Protein AF-A0A9P4IG29-F1 (afdb_monomer_lite)

Sequence (319 aa):
MAGLEESIFYTFEKAVATTYDEVQRYMEHGMDVIQIEEEERFIHYISDIRDELAMIKNVLIQQEEVWNAFWKDRSKEIWKDTKPDVKSTLQRIIERPMEQLPKFKRRIEKIDGDAERVEKWILTQLDLKSKHAGLKESHNSTTLSTAVIGFTIITVVFTPLSFISSLFALPIDKFHRQQINVDNSYLYTTGYIGRWMTVGEIVSLVVTAIAVWLAFYWLKTQGLPKSKCLQSVKENLFHRAAQRTRNEDARNSEGGIPIPEKSAFRDTHIGVTDSKEPENLDQEGLHSWTNRVSHIFTKCFRPRNKEDPGLERGELRKR

Organism: NCBI:txid1504668

Radius of gyration: 41.72 Å; chains: 1; bounding box: 77×84×126 Å

Secondary structure (DSSP, 8-state):
--HHHHHHHHHHHHHHHHHHHHHHHHHHT-TT---HHHHHHHHHHHHHHHHHHHHHHHHHHHHHHHHHHHHHHHHHHHHHH--HHHHHHHHHHHHHHHHHHHHHHHHHHHHHHHHHHHHHHHHHHHHHHHHHHHHHHHHHHHHHHHHHHHHHHHHHHHHHHHHHHHHHTS-GGGTGGG----SS-----HHHHHHHHHHHHHHHHHHHHHHHHHHHHHHHHT-----HHHHHHHHHHHHHHHHHHHHHHHHHHH---PPPPTTSS-----------------S-SSHHHHHHHHHHHHHH-------------------

Foldseek 3Di:
DPPPVCVPLVVLLVQLVVLLVVLVVVLVVDLADDDPVVLVVSLVSLVVSLVVLVVVLVVLVVVVVVLVVCCVPCVVVCVPPDDPVVVVVVVVVSVVSVVVSVVSNVSSVVSSVSSVVSSVVSVVSSVVSVVVNVVVVVVVVVVVVVVVLVVVVCCLVVVLVVVVVVVVVDPCVVVVVPDDDDPDDDPPDPVNVVVVVVVVVVVVSVVVVVVVVVVVVVVVVPVDPPPPPVVVVVVVVVVVVVVVVVVVVVVVVPDDDDDPDPPPPDDDDDDDDDDDDDDDDDDPPPVVVVVVVVVVVVVVDDDDDDDDDDDDDDDDDDD

pLDDT: mean 70.98, std 20.12, range [26.67, 96.94]

Structure (mmCIF, N/CA/C/O backbone):
data_AF-A0A9P4IG29-F1
#
_entry.id   AF-A0A9P4IG29-F1
#
loop_
_atom_site.group_PDB
_atom_site.id
_atom_site.type_symbol
_atom_site.label_atom_id
_atom_site.label_alt_id
_atom_site.label_comp_id
_atom_site.label_asym_id
_atom_site.label_entity_id
_atom_site.label_seq_id
_atom_site.pdbx_PDB_ins_code
_atom_site.Cartn_x
_atom_site.Cartn_y
_atom_site.Cartn_z
_atom_site.occupancy
_atom_site.B_iso_or_equiv
_atom_site.auth_seq_id
_atom_site.auth_comp_id
_atom_site.auth_asym_id
_atom_site.auth_atom_id
_atom_site.pdbx_PDB_model_num
ATOM 1 N N . MET A 1 1 ? -29.223 -15.708 24.185 1.00 42.84 1 MET A N 1
ATOM 2 C CA . MET A 1 1 ? -29.224 -14.893 22.953 1.00 42.84 1 MET A CA 1
ATOM 3 C C . MET A 1 1 ? -27.791 -14.691 22.443 1.00 42.84 1 MET A C 1
ATO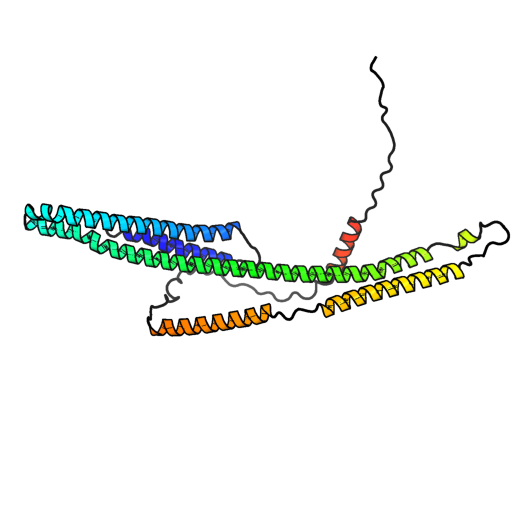M 5 O O . MET A 1 1 ? -27.397 -13.572 22.179 1.00 42.84 1 MET A O 1
ATOM 9 N N . ALA A 1 2 ? -27.001 -15.764 22.305 1.00 49.75 2 ALA A N 1
ATOM 10 C CA . ALA A 1 2 ? -25.570 -15.668 21.975 1.00 49.75 2 ALA A CA 1
ATOM 11 C C . ALA A 1 2 ? -25.264 -15.626 20.460 1.00 49.75 2 ALA A C 1
ATOM 13 O O . ALA A 1 2 ? -24.118 -15.446 20.077 1.00 49.75 2 ALA A O 1
ATOM 14 N N . GLY A 1 3 ? -26.271 -15.783 19.592 1.00 53.78 3 GLY A N 1
ATOM 15 C CA . GLY A 1 3 ? -26.051 -15.958 18.149 1.00 53.78 3 GLY A CA 1
ATOM 16 C C . GLY A 1 3 ? -25.875 -14.674 17.329 1.00 53.78 3 GLY A C 1
ATOM 17 O O . GLY A 1 3 ? -25.395 -14.750 16.206 1.00 53.78 3 GLY A O 1
ATOM 18 N N . LEU A 1 4 ? -26.252 -13.498 17.849 1.00 55.50 4 LEU A N 1
ATOM 19 C CA . LEU A 1 4 ? -26.182 -12.251 17.067 1.00 55.50 4 LEU A CA 1
ATOM 20 C C . LEU A 1 4 ? -24.782 -11.611 17.105 1.00 55.50 4 LEU A C 1
ATOM 22 O O . LEU A 1 4 ? -24.332 -11.032 16.122 1.00 55.50 4 LEU A O 1
ATOM 26 N N . GLU A 1 5 ? -24.079 -11.744 18.231 1.00 55.69 5 GLU A N 1
ATOM 27 C CA . GLU A 1 5 ? -22.758 -11.139 18.455 1.00 55.69 5 GLU A CA 1
ATOM 28 C C . GLU A 1 5 ? -21.644 -11.861 17.689 1.00 55.69 5 GLU A C 1
ATOM 30 O O . GLU A 1 5 ? -20.704 -11.222 17.220 1.00 55.69 5 GLU A O 1
ATOM 35 N N . GLU A 1 6 ? -21.753 -13.181 17.501 1.00 62.53 6 GLU A N 1
ATOM 36 C CA . GLU A 1 6 ? -20.826 -13.919 16.635 1.00 62.53 6 GLU A CA 1
ATOM 37 C C . GLU A 1 6 ? -20.973 -13.514 15.166 1.00 62.53 6 GLU A C 1
ATOM 39 O O . GLU A 1 6 ? -19.974 -13.471 14.454 1.00 62.53 6 GLU A O 1
ATOM 44 N N . SER A 1 7 ? -22.180 -13.138 14.732 1.00 72.88 7 SER A N 1
ATOM 45 C CA . SER A 1 7 ? -22.463 -12.811 13.332 1.00 72.88 7 SER A CA 1
ATOM 46 C C . SER A 1 7 ? -21.742 -11.551 12.849 1.00 72.88 7 SER A C 1
ATOM 48 O O . SER A 1 7 ? -21.249 -11.527 11.721 1.00 72.88 7 SER A O 1
ATOM 50 N N . ILE A 1 8 ? -21.693 -10.487 13.660 1.00 85.12 8 ILE A N 1
ATOM 51 C CA . ILE A 1 8 ? -21.191 -9.192 13.179 1.00 85.12 8 ILE A CA 1
ATOM 52 C C . ILE A 1 8 ? -19.665 -9.175 13.080 1.00 85.12 8 ILE A C 1
ATOM 54 O O . ILE A 1 8 ? -19.120 -8.839 12.034 1.00 85.12 8 ILE A O 1
ATOM 58 N N . PHE A 1 9 ? -18.962 -9.641 14.115 1.00 87.12 9 PHE A N 1
ATOM 59 C CA . PHE A 1 9 ? -17.498 -9.698 14.104 1.00 87.12 9 PHE A CA 1
ATOM 60 C C . PHE A 1 9 ? -16.968 -10.719 13.099 1.00 87.12 9 PHE A C 1
ATOM 62 O O . PHE A 1 9 ? -15.966 -10.455 12.443 1.00 87.12 9 PHE A O 1
ATOM 69 N N . TYR A 1 10 ? -17.678 -11.836 12.909 1.00 90.44 10 TYR A N 1
ATOM 70 C CA . TYR A 1 10 ? -17.352 -12.794 11.855 1.00 90.44 10 TYR A CA 1
ATOM 71 C C . TYR A 1 10 ? -17.444 -12.173 10.455 1.00 90.44 10 TYR A C 1
ATOM 73 O O . TYR A 1 10 ? -16.645 -12.503 9.584 1.00 90.44 10 TYR A O 1
ATOM 81 N N . THR A 1 11 ? -18.381 -11.245 10.236 1.00 91.81 11 THR A N 1
ATOM 82 C CA . THR A 1 11 ? -18.503 -10.538 8.953 1.00 91.81 11 THR A CA 1
ATOM 83 C C . THR A 1 11 ? -17.257 -9.699 8.672 1.00 91.81 11 THR A C 1
ATOM 85 O O . THR A 1 11 ? -16.717 -9.784 7.572 1.00 91.81 11 THR A O 1
ATOM 88 N N . PHE A 1 12 ? -16.746 -8.968 9.668 1.00 93.56 12 PHE A N 1
ATOM 89 C CA . PHE A 1 12 ? -15.502 -8.203 9.534 1.00 93.56 12 PHE A CA 1
ATOM 90 C C . PHE A 1 12 ? -14.274 -9.103 9.364 1.00 93.56 12 PHE A C 1
ATOM 92 O O . PHE A 1 12 ? -13.476 -8.877 8.461 1.00 93.56 12 PHE A O 1
ATOM 99 N N . GLU A 1 13 ? -14.145 -10.162 10.169 1.00 93.81 13 GLU A N 1
ATOM 100 C CA . GLU A 1 13 ? -13.065 -11.154 10.034 1.00 93.81 13 GLU A CA 1
ATOM 101 C C . GLU A 1 13 ? -13.039 -11.753 8.618 1.00 93.81 13 GLU A C 1
ATOM 103 O O . GLU A 1 13 ? -11.991 -11.821 7.973 1.00 93.81 13 GLU A O 1
ATOM 108 N N . LYS A 1 14 ? -14.213 -12.126 8.097 1.00 94.31 14 LYS A N 1
ATOM 109 C CA . LYS A 1 14 ? -14.365 -12.642 6.738 1.00 94.31 14 LYS A CA 1
ATOM 110 C C . LYS A 1 14 ? -14.048 -11.586 5.682 1.00 94.31 14 LYS A C 1
ATOM 112 O O . LYS A 1 14 ? -13.425 -11.930 4.683 1.00 94.31 14 LYS A O 1
ATOM 117 N N . ALA A 1 15 ? -14.462 -10.334 5.871 1.00 94.00 15 ALA A N 1
ATOM 118 C CA . ALA A 1 15 ? -14.177 -9.252 4.931 1.00 94.00 15 ALA A CA 1
ATOM 119 C C . ALA A 1 15 ? -12.667 -8.990 4.821 1.00 94.00 15 ALA A C 1
ATOM 121 O O . ALA A 1 15 ? -12.138 -8.924 3.712 1.00 94.00 15 ALA A O 1
ATOM 122 N N . VAL A 1 16 ? -11.951 -8.955 5.951 1.00 95.38 16 VAL A N 1
ATOM 123 C CA . VAL A 1 16 ? -10.483 -8.828 5.982 1.00 95.38 16 VAL A CA 1
ATOM 124 C C . VAL A 1 16 ? -9.818 -9.998 5.250 1.00 95.38 16 VAL A C 1
ATOM 126 O O . VAL A 1 16 ? -8.965 -9.778 4.391 1.00 95.38 16 VAL A O 1
ATOM 129 N N . ALA A 1 17 ? -10.241 -11.236 5.531 1.00 94.88 17 ALA A N 1
ATOM 130 C CA . ALA A 1 17 ? -9.710 -12.424 4.858 1.00 94.88 17 ALA A CA 1
ATOM 131 C C . ALA A 1 17 ? -10.003 -12.426 3.347 1.00 94.88 17 ALA A C 1
ATOM 133 O O . ALA A 1 17 ? -9.126 -12.723 2.543 1.00 94.88 17 ALA A O 1
ATOM 134 N N . THR A 1 18 ? -11.215 -12.031 2.953 1.00 95.19 18 THR A N 1
ATOM 135 C CA . THR A 1 18 ? -11.618 -11.956 1.540 1.00 95.19 18 THR A CA 1
ATOM 136 C C . THR A 1 18 ? -10.791 -10.910 0.796 1.00 95.19 18 THR A C 1
ATOM 138 O O . THR A 1 18 ? -10.301 -11.186 -0.292 1.00 95.19 18 THR A O 1
ATOM 141 N N . THR A 1 19 ? -10.559 -9.744 1.407 1.00 93.94 19 THR A N 1
ATOM 142 C CA . THR A 1 19 ? -9.721 -8.680 0.826 1.00 93.94 19 THR A CA 1
ATOM 143 C C . THR A 1 19 ? -8.290 -9.160 0.602 1.00 93.94 19 THR A C 1
ATOM 145 O O . THR A 1 19 ? -7.699 -8.907 -0.446 1.00 93.94 19 THR A O 1
ATOM 148 N N . TYR A 1 20 ? -7.734 -9.884 1.576 1.00 94.81 20 TYR A N 1
ATOM 149 C CA . TYR A 1 20 ? -6.408 -10.482 1.454 1.00 94.81 20 TYR A CA 1
ATOM 150 C C . TYR A 1 20 ? -6.332 -11.462 0.273 1.00 94.81 20 TYR A C 1
ATOM 152 O O . TYR A 1 20 ? -5.431 -11.345 -0.560 1.00 94.81 20 TYR A O 1
ATOM 160 N N . ASP A 1 21 ? -7.299 -12.375 0.167 1.00 94.81 21 ASP A N 1
ATOM 161 C CA . ASP A 1 21 ? -7.359 -13.367 -0.910 1.00 94.81 21 ASP A CA 1
ATOM 162 C C . ASP A 1 21 ? -7.540 -12.715 -2.290 1.00 94.81 21 ASP A C 1
ATOM 164 O O . ASP A 1 21 ? -6.916 -13.137 -3.267 1.00 94.81 21 ASP A O 1
ATOM 168 N N . GLU A 1 22 ? -8.372 -11.676 -2.392 1.00 93.12 22 GLU A N 1
ATOM 169 C CA . GLU A 1 22 ? -8.573 -10.924 -3.634 1.00 93.12 22 GLU A CA 1
ATOM 170 C C . GLU A 1 22 ? -7.287 -10.241 -4.097 1.00 93.12 22 GLU A C 1
ATOM 172 O O . GLU A 1 22 ? -6.901 -10.377 -5.261 1.00 93.12 22 GLU A O 1
ATOM 177 N N . VAL A 1 23 ? -6.580 -9.569 -3.186 1.00 91.94 23 VAL A N 1
ATOM 178 C CA . VAL A 1 23 ? -5.297 -8.935 -3.505 1.00 91.94 23 VAL A CA 1
ATOM 179 C C . VAL A 1 23 ? -4.257 -9.989 -3.869 1.00 91.94 23 VAL A C 1
ATOM 181 O O . VAL A 1 23 ? -3.497 -9.794 -4.813 1.00 91.94 23 VAL A O 1
ATOM 184 N N . GLN A 1 24 ? -4.219 -11.127 -3.174 1.00 92.50 24 GLN A N 1
ATOM 185 C CA . GLN A 1 24 ? -3.290 -12.200 -3.517 1.00 92.50 24 GLN A CA 1
ATOM 186 C C . GLN A 1 24 ? -3.535 -12.702 -4.945 1.00 92.50 24 GLN A C 1
ATOM 188 O O . GLN A 1 24 ? -2.592 -12.797 -5.730 1.00 92.50 24 GLN A O 1
ATOM 193 N N . ARG A 1 25 ? -4.797 -12.946 -5.314 1.00 91.06 25 ARG A N 1
ATOM 194 C CA . ARG A 1 25 ? -5.156 -13.328 -6.687 1.00 91.06 25 ARG A CA 1
ATOM 195 C C . ARG A 1 25 ? -4.775 -12.246 -7.690 1.00 91.06 25 ARG A C 1
ATOM 197 O O . ARG A 1 25 ? -4.245 -12.576 -8.748 1.00 91.06 25 ARG A O 1
ATOM 204 N N . TYR A 1 26 ? -5.000 -10.974 -7.369 1.00 89.94 26 TYR A N 1
ATOM 205 C CA . TYR A 1 26 ? -4.577 -9.854 -8.211 1.00 89.94 26 TYR A CA 1
ATOM 206 C C . TYR A 1 26 ? -3.057 -9.854 -8.444 1.00 89.94 26 TYR A C 1
ATOM 208 O O . TYR A 1 26 ? -2.595 -9.659 -9.569 1.00 89.94 26 TYR A O 1
ATOM 216 N N . MET A 1 27 ? -2.272 -10.141 -7.405 1.00 87.56 27 MET A N 1
ATOM 217 C CA . MET A 1 27 ? -0.814 -10.232 -7.504 1.00 87.56 27 MET A CA 1
ATOM 218 C C . MET A 1 27 ? -0.347 -11.451 -8.315 1.00 87.56 27 MET A C 1
ATOM 220 O O . MET A 1 27 ? 0.655 -11.362 -9.026 1.00 87.56 27 MET A O 1
ATOM 224 N N . GLU A 1 28 ? -1.073 -12.571 -8.259 1.00 87.06 28 GLU A N 1
ATOM 225 C CA . GLU A 1 28 ? -0.787 -13.785 -9.039 1.00 87.06 28 GLU A CA 1
ATOM 226 C C . GLU A 1 28 ? -1.053 -13.609 -10.546 1.00 87.06 28 GLU A C 1
ATOM 228 O O . GLU A 1 28 ? -0.353 -14.208 -11.362 1.00 87.06 28 GLU A O 1
ATOM 233 N N . HIS A 1 29 ? -1.998 -12.744 -10.938 1.00 81.50 29 HIS A N 1
ATOM 234 C CA . HIS A 1 29 ? -2.341 -12.489 -12.348 1.00 81.50 29 HIS A CA 1
ATOM 235 C C . HIS A 1 29 ? -1.286 -11.676 -13.127 1.00 81.50 29 HIS A C 1
ATOM 237 O O . HIS A 1 29 ? -1.444 -11.446 -14.327 1.00 81.50 29 HIS A O 1
ATOM 243 N N . GLY A 1 30 ? -0.179 -11.292 -12.484 1.00 70.75 30 GLY A N 1
ATOM 244 C CA . GLY A 1 30 ? 1.016 -10.773 -13.146 1.00 70.75 30 GLY A CA 1
ATOM 245 C C . GLY A 1 30 ? 1.422 -9.371 -12.691 1.00 70.75 30 GLY A C 1
ATOM 246 O O . GLY A 1 30 ? 0.603 -8.473 -12.493 1.00 70.75 30 GLY A O 1
ATOM 247 N N . MET A 1 31 ? 2.736 -9.163 -12.571 1.00 72.44 31 MET A N 1
ATOM 248 C CA . MET A 1 31 ? 3.336 -7.889 -12.144 1.00 72.44 31 MET A CA 1
ATOM 249 C C . MET A 1 31 ? 3.370 -6.810 -13.240 1.00 72.44 31 MET A C 1
ATOM 251 O O . MET A 1 31 ? 3.787 -5.687 -12.976 1.00 72.44 31 MET A O 1
ATOM 255 N N . ASP A 1 32 ? 2.958 -7.137 -14.465 1.00 70.62 32 ASP A N 1
ATOM 256 C CA . ASP A 1 32 ? 3.239 -6.322 -15.652 1.00 70.62 32 ASP A CA 1
ATOM 257 C C . ASP A 1 32 ? 2.178 -5.266 -15.985 1.00 70.62 32 ASP A C 1
ATOM 259 O O . ASP A 1 32 ? 2.468 -4.337 -16.737 1.00 70.62 32 ASP A O 1
ATOM 263 N N . VAL A 1 33 ? 0.962 -5.396 -15.449 1.00 77.44 33 VAL A N 1
ATOM 264 C CA . VAL A 1 33 ? -0.144 -4.467 -15.717 1.00 77.44 33 VAL A CA 1
ATOM 265 C C . VAL A 1 33 ? -0.589 -3.833 -14.406 1.00 77.44 33 VAL A C 1
ATOM 267 O O . VAL A 1 33 ? -1.047 -4.538 -13.505 1.00 77.44 33 VAL A O 1
ATOM 270 N N . ILE A 1 34 ? -0.433 -2.512 -14.302 1.00 81.06 34 ILE A N 1
ATOM 271 C CA . ILE A 1 34 ? -0.941 -1.706 -13.186 1.00 81.06 34 ILE A CA 1
ATOM 272 C C . ILE A 1 34 ? -2.402 -1.366 -13.485 1.00 81.06 34 ILE A C 1
ATOM 274 O O . ILE A 1 34 ? -2.684 -0.751 -14.514 1.00 81.06 34 ILE A O 1
ATOM 278 N N . GLN A 1 35 ? -3.314 -1.762 -12.599 1.00 85.19 35 GLN A N 1
ATOM 279 C CA . GLN A 1 35 ? -4.730 -1.393 -12.663 1.00 85.19 35 GLN A CA 1
ATOM 280 C C . GLN A 1 35 ? -5.041 -0.461 -11.498 1.00 85.19 35 GLN A C 1
ATOM 282 O O . GLN A 1 35 ? -5.363 -0.911 -10.402 1.00 85.19 35 GLN A O 1
ATOM 287 N N . ILE A 1 36 ? -4.891 0.842 -11.730 1.00 87.06 36 ILE A N 1
ATOM 288 C CA . ILE A 1 36 ? -4.943 1.854 -10.668 1.00 87.06 36 ILE A CA 1
ATOM 289 C C . ILE A 1 36 ? -6.283 1.794 -9.930 1.00 87.06 36 ILE A C 1
ATOM 291 O O . ILE A 1 36 ? -6.304 1.837 -8.708 1.00 87.06 36 ILE A O 1
ATOM 295 N N . GLU A 1 37 ? -7.385 1.612 -10.654 1.00 89.94 37 GLU A N 1
ATOM 296 C CA . GLU A 1 37 ? -8.732 1.568 -10.085 1.00 89.94 37 GLU A CA 1
ATOM 297 C C . GLU A 1 37 ? -8.933 0.367 -9.147 1.00 89.94 37 GLU A C 1
ATOM 299 O O . GLU A 1 37 ? -9.638 0.455 -8.143 1.00 89.94 37 GLU A O 1
ATOM 304 N N . GLU A 1 38 ? -8.315 -0.770 -9.464 1.00 90.06 38 GLU A N 1
ATOM 305 C CA . GLU A 1 38 ? -8.399 -1.989 -8.660 1.00 90.06 38 GLU A CA 1
ATOM 306 C C . GLU A 1 38 ? -7.493 -1.908 -7.424 1.00 90.06 38 GLU A C 1
ATOM 308 O O . GLU A 1 38 ? -7.912 -2.257 -6.321 1.00 90.06 38 GLU A O 1
ATOM 313 N N . GLU A 1 39 ? -6.289 -1.358 -7.582 1.00 91.44 39 GLU A N 1
ATOM 314 C CA . GLU A 1 39 ? -5.354 -1.101 -6.482 1.00 91.44 39 GLU A CA 1
ATOM 315 C C . GLU A 1 39 ? -5.921 -0.095 -5.473 1.00 91.44 39 GLU A C 1
ATOM 317 O O . GLU A 1 39 ? -5.861 -0.321 -4.262 1.00 91.44 39 GLU A O 1
ATOM 322 N N . GLU A 1 40 ? -6.532 0.983 -5.971 1.00 93.44 40 GLU A N 1
ATOM 323 C CA . GLU A 1 40 ? -7.212 1.987 -5.157 1.00 93.44 40 GLU A CA 1
ATOM 324 C C . GLU A 1 40 ? -8.385 1.366 -4.387 1.00 93.44 40 GLU A C 1
ATOM 326 O O . GLU A 1 40 ? -8.536 1.598 -3.186 1.00 93.44 40 GLU A O 1
ATOM 331 N N . ARG A 1 41 ? -9.175 0.506 -5.048 1.00 94.81 41 ARG A N 1
ATOM 332 C CA . ARG A 1 41 ? -10.300 -0.203 -4.426 1.00 94.81 41 ARG A CA 1
ATOM 333 C C . ARG A 1 41 ? -9.858 -1.049 -3.235 1.00 94.81 41 ARG A C 1
ATOM 335 O O . ARG A 1 41 ? -10.529 -1.017 -2.208 1.00 94.81 41 ARG A O 1
ATOM 342 N N . PHE A 1 42 ? -8.751 -1.785 -3.340 1.00 93.88 42 PHE A N 1
ATOM 343 C CA . PHE A 1 42 ? -8.265 -2.618 -2.235 1.00 93.88 42 PHE A CA 1
ATOM 344 C C . PHE A 1 42 ? -7.847 -1.795 -1.016 1.00 93.88 42 PHE A C 1
ATOM 346 O O . PHE A 1 42 ? -8.174 -2.168 0.111 1.00 93.88 42 PHE A O 1
ATOM 353 N N . ILE A 1 43 ? -7.150 -0.677 -1.242 1.00 94.88 43 ILE A N 1
ATOM 354 C CA . ILE A 1 43 ? -6.714 0.224 -0.167 1.00 94.88 43 ILE A CA 1
ATOM 355 C C . ILE A 1 43 ? -7.926 0.880 0.498 1.00 94.88 43 ILE A C 1
ATOM 357 O O . ILE A 1 43 ? -8.028 0.865 1.724 1.00 94.88 43 ILE A O 1
ATOM 361 N N . HIS A 1 44 ? -8.864 1.411 -0.290 1.00 95.56 44 HIS A N 1
ATOM 362 C CA . HIS A 1 44 ? -10.081 2.011 0.260 1.00 95.56 44 HIS A CA 1
ATOM 363 C C . HIS A 1 44 ? -10.899 0.997 1.047 1.00 95.56 44 HIS A C 1
ATOM 365 O O . HIS A 1 44 ? -11.340 1.306 2.144 1.00 95.56 44 HIS A O 1
ATOM 371 N N . TYR A 1 45 ? -11.063 -0.223 0.533 1.00 95.50 45 TYR A N 1
ATOM 372 C CA . TYR A 1 45 ? -11.896 -1.230 1.183 1.00 95.50 45 TYR A CA 1
ATOM 373 C C . TYR A 1 45 ? -11.335 -1.682 2.539 1.00 95.50 45 TYR A C 1
ATOM 375 O O . TYR A 1 45 ? -12.080 -1.771 3.514 1.00 95.50 45 TYR A O 1
ATOM 383 N N . ILE A 1 46 ? -10.019 -1.920 2.647 1.00 95.56 46 ILE A N 1
ATOM 384 C CA . ILE A 1 46 ? -9.415 -2.264 3.944 1.00 95.56 46 ILE A CA 1
ATOM 385 C C . ILE A 1 46 ? -9.408 -1.070 4.911 1.00 95.56 46 ILE A C 1
ATOM 387 O O . ILE A 1 46 ? -9.605 -1.269 6.108 1.00 95.56 46 ILE A O 1
ATOM 391 N N . SER A 1 47 ? -9.230 0.158 4.407 1.00 95.38 47 SER A N 1
ATOM 392 C CA . SER A 1 47 ? -9.322 1.380 5.218 1.00 95.38 47 SER A CA 1
ATOM 393 C C . SER A 1 47 ? -10.732 1.575 5.776 1.00 95.38 47 SER A C 1
ATOM 395 O O . SER A 1 47 ? -10.881 1.825 6.967 1.00 95.38 47 SER A O 1
ATOM 397 N N . ASP A 1 48 ? -11.761 1.381 4.950 1.00 96.38 48 ASP A N 1
ATOM 398 C CA . ASP A 1 48 ? -13.171 1.501 5.335 1.00 96.38 48 ASP A CA 1
ATOM 399 C C . ASP A 1 48 ? -13.532 0.504 6.447 1.00 96.38 48 ASP A C 1
ATOM 401 O O . ASP A 1 48 ? -14.103 0.874 7.470 1.00 96.38 48 ASP A O 1
ATOM 405 N N . ILE A 1 49 ? -13.074 -0.752 6.335 1.00 94.62 49 ILE A N 1
ATOM 406 C CA . ILE A 1 49 ? -13.227 -1.753 7.404 1.00 94.62 49 ILE A CA 1
ATOM 407 C C . ILE A 1 49 ? -12.632 -1.256 8.730 1.00 94.62 49 ILE A C 1
ATOM 409 O O . ILE A 1 49 ? -13.235 -1.445 9.789 1.00 94.62 49 ILE A O 1
ATOM 413 N N . ARG A 1 50 ? -11.446 -0.641 8.697 1.00 95.94 50 ARG A N 1
ATOM 414 C CA . ARG A 1 50 ? -10.782 -0.132 9.906 1.00 95.94 50 ARG A CA 1
ATOM 415 C C . ARG A 1 50 ? -11.513 1.069 10.494 1.00 95.94 50 ARG A C 1
ATOM 417 O O . ARG A 1 50 ? -11.669 1.135 11.715 1.00 95.94 50 ARG A O 1
ATOM 424 N N . ASP A 1 51 ? -12.007 1.968 9.652 1.00 96.31 51 ASP A N 1
ATOM 425 C CA . ASP A 1 51 ? -12.787 3.128 10.079 1.00 96.31 51 ASP A CA 1
ATOM 426 C C . ASP A 1 51 ? -14.111 2.700 10.732 1.00 96.31 51 ASP A C 1
ATOM 428 O O . ASP A 1 51 ? -14.461 3.189 11.812 1.00 96.31 51 ASP A O 1
ATOM 432 N N . GLU A 1 52 ? -14.795 1.703 10.167 1.00 95.56 52 GLU A N 1
ATOM 433 C CA . GLU A 1 52 ? -16.004 1.116 10.752 1.00 95.56 52 GLU A CA 1
ATOM 434 C C . GLU A 1 52 ? -15.717 0.413 12.089 1.00 95.56 52 GLU A C 1
ATOM 436 O O . GLU A 1 52 ? -16.439 0.594 13.077 1.00 95.56 52 GLU A O 1
ATOM 441 N N . LEU A 1 53 ? -14.613 -0.336 12.191 1.00 94.25 53 LEU A N 1
ATOM 442 C CA . LEU A 1 53 ? -14.186 -0.943 13.458 1.00 94.25 53 LEU A CA 1
ATOM 443 C C . LEU A 1 53 ? -13.864 0.115 14.522 1.00 94.25 53 LEU A C 1
ATOM 445 O O . LEU A 1 53 ? -14.232 -0.052 15.691 1.00 94.25 53 LEU A O 1
ATOM 449 N N . ALA A 1 54 ? -13.217 1.216 14.135 1.00 94.38 54 ALA A N 1
ATOM 450 C CA . ALA A 1 54 ? -12.940 2.339 15.022 1.00 94.38 54 ALA A CA 1
ATOM 451 C C . ALA A 1 54 ? -14.236 3.023 15.486 1.00 94.38 54 ALA A C 1
ATOM 453 O O . ALA A 1 54 ? -14.376 3.341 16.672 1.00 94.38 54 ALA A O 1
ATOM 454 N N . MET A 1 55 ? -15.215 3.185 14.593 1.00 94.44 55 MET A N 1
ATOM 455 C CA . MET A 1 55 ? -16.534 3.720 14.929 1.00 94.44 55 MET A CA 1
ATOM 456 C C . MET A 1 55 ? -17.245 2.837 15.962 1.00 94.44 55 MET A C 1
ATOM 458 O O . MET A 1 55 ? -17.685 3.333 17.003 1.00 94.44 55 MET A O 1
ATOM 462 N N . ILE A 1 56 ? -17.279 1.519 15.739 1.00 92.19 56 ILE A N 1
ATOM 463 C CA . ILE A 1 56 ? -17.880 0.554 16.671 1.00 92.19 56 ILE A CA 1
ATOM 464 C C . ILE A 1 56 ? -17.148 0.573 18.019 1.00 92.19 56 ILE A C 1
ATOM 466 O O . ILE A 1 56 ? -17.789 0.574 19.074 1.00 92.19 56 ILE A O 1
ATOM 470 N N . LYS A 1 57 ? -15.811 0.637 18.017 1.00 92.75 57 LYS A N 1
ATOM 471 C CA . LYS A 1 57 ? -15.002 0.750 19.241 1.00 92.75 57 LYS A CA 1
ATOM 472 C C . LYS A 1 57 ? -15.384 1.988 20.050 1.00 92.75 57 LYS A C 1
ATOM 474 O O . LYS A 1 57 ? -15.580 1.883 21.261 1.00 92.75 57 LYS A O 1
ATOM 479 N N . ASN A 1 58 ? -15.528 3.136 19.392 1.00 93.94 58 ASN A N 1
ATOM 480 C CA . ASN A 1 58 ? -15.908 4.388 20.042 1.00 93.94 58 ASN A CA 1
ATOM 481 C C . ASN A 1 58 ? -17.314 4.308 20.648 1.00 93.94 58 ASN A C 1
ATOM 483 O O . ASN A 1 58 ? -17.506 4.711 21.795 1.00 93.94 58 ASN A O 1
ATOM 487 N N . VAL A 1 59 ? -18.277 3.719 19.932 1.00 93.12 59 VAL A N 1
ATOM 488 C CA . VAL A 1 59 ? -19.632 3.489 20.457 1.00 93.12 59 VAL A CA 1
ATOM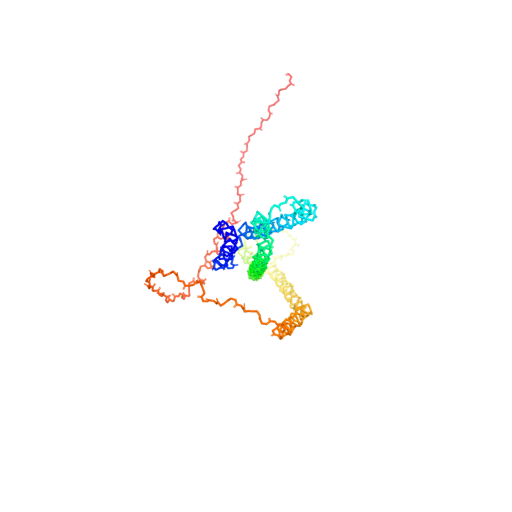 489 C C . VAL A 1 59 ? -19.601 2.581 21.689 1.00 93.12 59 VAL A C 1
ATOM 491 O O . VAL A 1 59 ? -20.258 2.880 22.684 1.00 93.12 59 VAL A O 1
ATOM 494 N N . LEU A 1 60 ? -18.805 1.508 21.680 1.00 90.38 60 LEU A N 1
ATOM 495 C CA . LEU A 1 60 ? -18.679 0.611 22.835 1.00 90.38 60 LEU A CA 1
ATOM 496 C C . LEU A 1 60 ? -18.044 1.290 24.054 1.00 90.38 60 LEU A C 1
ATOM 498 O O . LEU A 1 60 ? -18.436 1.000 25.184 1.00 90.38 60 LEU A O 1
ATOM 502 N N . ILE A 1 61 ? -17.076 2.187 23.847 1.00 91.25 61 ILE A N 1
ATOM 503 C CA . ILE A 1 61 ? -16.485 2.987 24.930 1.00 91.25 61 ILE A CA 1
ATOM 504 C C . ILE A 1 61 ? -17.545 3.919 25.529 1.00 91.25 61 ILE A C 1
ATOM 506 O O . ILE A 1 61 ? -17.728 3.928 26.743 1.00 91.25 61 ILE A O 1
ATOM 510 N N . GLN A 1 62 ? -18.314 4.621 24.693 1.00 92.69 62 GLN A N 1
ATOM 511 C CA . GLN A 1 62 ? -19.399 5.488 25.167 1.00 92.69 62 GLN A CA 1
ATOM 512 C C . GLN A 1 62 ? -20.484 4.700 25.913 1.00 92.69 62 GLN A C 1
ATOM 514 O O . GLN A 1 62 ? -20.968 5.140 26.954 1.00 92.69 62 GLN A O 1
ATOM 519 N N . GLN A 1 63 ? -20.855 3.512 25.426 1.00 90.25 63 GLN A N 1
ATOM 520 C CA . GLN A 1 63 ? -21.816 2.643 26.109 1.00 90.25 63 GLN A CA 1
ATOM 521 C C . GLN A 1 63 ? -21.307 2.191 27.479 1.00 90.25 63 GLN A C 1
ATOM 523 O O . GLN A 1 63 ? -22.077 2.168 28.437 1.00 90.25 63 GLN A O 1
ATOM 528 N N . GLU A 1 64 ? -20.018 1.869 27.598 1.00 89.38 64 GLU A N 1
ATOM 529 C CA . GLU A 1 64 ? -19.394 1.543 28.881 1.00 89.38 64 GLU A CA 1
ATOM 530 C C . GLU A 1 64 ? -19.413 2.742 29.843 1.00 89.38 64 GLU A C 1
ATOM 532 O O . GLU A 1 64 ? -19.728 2.577 31.022 1.00 89.38 64 GLU A O 1
ATOM 537 N N . GLU A 1 65 ? -19.121 3.950 29.359 1.00 90.38 65 GLU A N 1
ATOM 538 C CA . GLU A 1 65 ? -19.166 5.176 30.161 1.00 90.38 65 GLU A CA 1
ATOM 539 C C . GLU A 1 65 ? -20.580 5.484 30.660 1.00 90.38 65 GLU A C 1
ATOM 541 O O . GLU A 1 65 ? -20.774 5.687 31.861 1.00 90.38 65 GLU A O 1
ATOM 546 N N . VAL A 1 66 ? -21.576 5.454 29.767 1.00 90.12 66 VAL A N 1
ATOM 547 C CA . VAL A 1 66 ? -22.990 5.665 30.112 1.00 90.12 66 VAL A CA 1
ATOM 548 C C . VAL A 1 66 ? -23.459 4.609 31.106 1.00 90.12 66 VAL A C 1
ATOM 550 O O . VAL A 1 66 ? -24.122 4.944 32.088 1.00 90.12 66 VAL A O 1
ATOM 553 N N . TRP A 1 67 ? -23.086 3.343 30.897 1.00 86.75 67 TRP A N 1
ATOM 554 C CA . TRP A 1 67 ? -23.433 2.258 31.810 1.00 86.75 67 TRP A CA 1
ATOM 555 C C . TRP A 1 67 ? -22.811 2.457 33.193 1.00 86.75 67 TRP A C 1
ATOM 557 O O . TRP A 1 67 ? -23.498 2.346 34.208 1.00 86.75 67 TRP A O 1
ATOM 567 N N . ASN A 1 68 ? -21.529 2.819 33.247 1.00 86.38 68 ASN A N 1
ATOM 568 C CA . ASN A 1 68 ? -20.823 3.092 34.494 1.00 86.38 68 ASN A CA 1
ATOM 569 C C . ASN A 1 68 ? -21.390 4.311 35.233 1.00 86.38 68 ASN A C 1
ATOM 571 O O . ASN A 1 68 ? -21.491 4.275 36.460 1.00 86.38 68 ASN A O 1
ATOM 575 N N . ALA A 1 69 ? -21.761 5.374 34.517 1.00 86.62 69 ALA A N 1
ATOM 576 C CA . ALA A 1 69 ? -22.386 6.563 35.092 1.00 86.62 69 ALA A CA 1
ATOM 577 C C . ALA A 1 69 ? -23.780 6.240 35.648 1.00 86.62 69 ALA A C 1
ATOM 579 O O . ALA A 1 69 ? -24.036 6.455 36.833 1.00 86.62 69 ALA A O 1
ATOM 580 N N . PHE A 1 70 ? -24.635 5.611 34.832 1.00 83.88 70 PHE A N 1
ATOM 581 C CA . PHE A 1 70 ? -25.961 5.155 35.249 1.00 83.88 70 PHE A CA 1
ATOM 582 C C . PHE A 1 70 ? -25.873 4.276 36.496 1.00 83.88 70 PHE A C 1
ATOM 584 O O . PHE A 1 70 ? -26.614 4.470 37.458 1.00 83.88 70 PHE A O 1
ATOM 591 N N . TRP A 1 71 ? -24.932 3.334 36.511 1.00 80.56 71 TRP A N 1
ATOM 592 C CA . TRP A 1 71 ? -24.752 2.428 37.630 1.00 80.56 71 TRP A CA 1
ATOM 593 C C . TRP A 1 71 ? -24.258 3.133 38.898 1.00 80.56 71 TRP A C 1
ATOM 595 O O . TRP A 1 71 ? -24.804 2.894 39.976 1.00 80.56 71 TRP A O 1
ATOM 605 N N . LYS A 1 72 ? -23.265 4.024 38.808 1.00 80.81 72 LYS A N 1
ATOM 606 C CA . LYS A 1 72 ? -22.759 4.770 39.975 1.00 80.81 72 LYS A CA 1
ATOM 607 C C . LYS A 1 72 ? -23.844 5.625 40.633 1.00 80.81 72 LYS A C 1
ATOM 609 O O . LYS A 1 72 ? -23.906 5.650 41.865 1.00 80.81 72 LYS A O 1
ATOM 614 N N . ASP A 1 73 ? -24.713 6.240 39.834 1.00 81.12 73 ASP A N 1
ATOM 615 C CA . ASP A 1 73 ? -25.746 7.156 40.323 1.00 81.12 73 ASP A CA 1
ATOM 616 C C . ASP A 1 73 ? -26.993 6.417 40.830 1.00 81.12 73 ASP A C 1
ATOM 618 O O . ASP A 1 73 ? -27.456 6.665 41.944 1.00 81.12 73 ASP A O 1
ATOM 622 N N . ARG A 1 74 ? -27.515 5.445 40.068 1.00 72.31 74 ARG A N 1
ATOM 623 C CA . ARG A 1 74 ? -28.770 4.742 40.402 1.00 72.31 74 ARG A CA 1
ATOM 624 C C . ARG A 1 74 ? -28.606 3.538 41.316 1.00 72.31 74 ARG A C 1
ATOM 626 O O . ARG A 1 74 ? -29.585 3.146 41.949 1.00 72.31 74 ARG A O 1
ATOM 633 N N . SER A 1 75 ? -27.423 2.925 41.408 1.00 72.69 75 SER A N 1
ATOM 634 C CA . SER A 1 75 ? -27.250 1.706 42.217 1.00 72.69 75 SER A CA 1
ATOM 635 C C . SER A 1 75 ? -27.669 1.930 43.672 1.00 72.69 75 SER A C 1
ATOM 637 O O . SER A 1 75 ? -28.421 1.136 44.229 1.00 72.69 75 SER A O 1
ATOM 639 N N . LYS A 1 76 ? -27.274 3.047 44.289 1.00 71.44 76 LYS A N 1
ATOM 640 C CA . LYS A 1 76 ? -27.587 3.332 45.701 1.00 71.44 76 LYS A CA 1
ATOM 641 C C . LYS A 1 76 ? -29.083 3.484 45.982 1.00 71.44 76 LYS A C 1
ATOM 643 O O . LYS A 1 76 ? -29.512 3.156 47.085 1.00 71.44 76 LYS A O 1
ATOM 648 N N . GLU A 1 77 ? -29.860 3.973 45.021 1.00 71.88 77 GLU A N 1
ATOM 649 C CA . GLU A 1 77 ? -31.316 4.109 45.146 1.00 71.88 77 GLU A CA 1
ATOM 650 C C . GLU A 1 77 ? -32.032 2.794 44.846 1.00 71.88 77 GLU A C 1
ATOM 652 O O . GLU A 1 77 ? -32.867 2.357 45.636 1.00 71.88 77 GLU A O 1
ATOM 657 N N . ILE A 1 78 ? -31.643 2.107 43.766 1.00 71.06 78 ILE A N 1
ATOM 658 C CA . ILE A 1 78 ? -32.223 0.814 43.381 1.00 71.06 78 ILE A CA 1
ATOM 659 C C . ILE A 1 78 ? -32.041 -0.211 44.511 1.00 71.06 78 ILE A C 1
ATOM 661 O O . ILE A 1 78 ? -32.961 -0.964 44.821 1.00 71.06 78 ILE A O 1
ATOM 665 N N . TRP A 1 79 ? -30.887 -0.226 45.185 1.00 69.12 79 TRP A N 1
ATOM 666 C CA . TRP A 1 79 ? -30.594 -1.217 46.225 1.00 69.12 79 TRP A CA 1
ATOM 667 C C . TRP A 1 79 ? -31.210 -0.928 47.603 1.00 69.12 79 TRP A C 1
ATOM 669 O O . TRP A 1 79 ? -31.150 -1.812 48.457 1.00 69.12 79 TRP A O 1
ATOM 679 N N . LYS A 1 80 ? -31.804 0.254 47.834 1.00 74.69 80 LYS A N 1
ATOM 680 C CA . LYS A 1 80 ? -32.451 0.601 49.116 1.00 74.69 80 LYS A CA 1
ATOM 681 C C . LYS A 1 80 ? -33.863 0.026 49.263 1.00 74.69 80 LYS A C 1
ATOM 683 O O . LYS A 1 80 ? -34.195 -0.429 50.350 1.00 74.69 80 LYS A O 1
ATOM 688 N N . ASP A 1 81 ? -34.646 0.002 48.184 1.00 70.56 81 ASP A N 1
ATOM 689 C CA . ASP A 1 81 ? -36.059 -0.430 48.197 1.00 70.56 81 ASP A CA 1
ATOM 690 C C . ASP A 1 81 ? -36.296 -1.832 47.600 1.00 70.56 81 ASP A C 1
ATOM 692 O O . ASP A 1 81 ? -37.415 -2.352 47.596 1.00 70.56 81 ASP A O 1
ATOM 696 N N . THR A 1 82 ? -35.250 -2.484 47.084 1.00 74.06 82 THR A N 1
ATOM 697 C CA . THR A 1 82 ? -35.396 -3.776 46.398 1.00 74.06 82 THR A CA 1
ATOM 698 C C . THR A 1 82 ? -35.402 -4.952 47.379 1.00 74.06 82 THR A C 1
ATOM 700 O O . THR A 1 82 ? -34.446 -5.169 48.125 1.00 74.06 82 THR A O 1
ATOM 703 N N . LYS A 1 83 ? -36.464 -5.772 47.325 1.00 79.19 83 LYS A N 1
ATOM 704 C CA . LYS A 1 83 ? -36.580 -7.033 48.080 1.00 79.19 83 LYS A CA 1
ATOM 705 C C . LYS A 1 83 ? -35.399 -7.978 47.781 1.00 79.19 83 LYS A C 1
ATOM 707 O O . LYS A 1 83 ? -34.985 -8.073 46.625 1.00 79.19 83 LYS A O 1
ATOM 712 N N . PRO A 1 84 ? -34.905 -8.744 48.774 1.00 71.81 84 PRO A N 1
ATOM 713 C CA . PRO A 1 84 ? -33.703 -9.576 48.638 1.00 71.81 84 PRO A CA 1
ATOM 714 C C . PRO A 1 84 ? -33.788 -10.629 47.521 1.00 71.81 84 PRO A C 1
ATOM 716 O O . PRO A 1 84 ? -32.779 -10.921 46.886 1.00 71.81 84 PRO A O 1
ATOM 719 N N . ASP A 1 85 ? -34.983 -11.142 47.228 1.00 75.62 85 ASP A N 1
ATOM 720 C CA . ASP A 1 85 ? -35.211 -12.130 46.165 1.00 75.62 85 ASP A CA 1
ATOM 721 C C . ASP A 1 85 ? -35.019 -11.526 44.755 1.00 75.62 85 ASP A C 1
ATOM 723 O O . ASP A 1 85 ? -34.249 -12.021 43.929 1.00 75.62 85 ASP A O 1
ATOM 727 N N . VAL A 1 86 ? -35.604 -10.346 44.523 1.00 75.69 86 VAL A N 1
ATOM 728 C CA . VAL A 1 86 ? -35.486 -9.581 43.266 1.00 75.69 86 VAL A CA 1
ATOM 729 C C . VAL A 1 86 ? -34.068 -9.018 43.090 1.00 75.69 86 VAL A C 1
ATOM 731 O O . VAL A 1 86 ? -33.587 -8.857 41.966 1.00 75.69 86 VAL A O 1
ATOM 734 N N . LYS A 1 87 ? -33.367 -8.786 44.209 1.00 77.06 87 LYS A N 1
ATOM 735 C CA . LYS A 1 87 ? -32.014 -8.230 44.251 1.00 77.06 87 LYS A CA 1
ATOM 736 C C . LYS A 1 87 ? -31.022 -9.054 43.424 1.00 77.06 87 LYS A C 1
ATOM 738 O O . LYS A 1 87 ? -30.299 -8.519 42.587 1.00 77.06 87 LYS A O 1
ATOM 743 N N . SER A 1 88 ? -31.044 -10.368 43.638 1.00 74.75 88 SER A N 1
ATOM 744 C CA . SER A 1 88 ? -30.151 -11.331 42.985 1.00 74.75 88 SER A CA 1
ATOM 745 C C . SER A 1 88 ? -30.369 -11.416 41.467 1.00 74.75 88 SER A C 1
ATOM 747 O O . SER A 1 88 ? -29.419 -11.552 40.694 1.00 74.75 88 SER A O 1
ATOM 749 N N . THR A 1 89 ? -31.620 -11.273 41.023 1.00 79.06 89 THR A N 1
ATOM 750 C CA . THR A 1 89 ? -31.992 -11.343 39.605 1.00 79.06 89 THR A CA 1
ATOM 751 C C . THR A 1 89 ? -31.572 -10.076 38.859 1.00 79.06 89 THR A C 1
ATOM 753 O O . THR A 1 89 ? -30.979 -10.167 37.783 1.00 79.06 89 THR A O 1
ATOM 756 N N . LEU A 1 90 ? -31.809 -8.899 39.450 1.00 76.12 90 LEU A N 1
ATOM 757 C CA . LEU A 1 90 ? -31.350 -7.607 38.922 1.00 76.12 90 LEU A CA 1
ATOM 758 C C . LEU A 1 90 ? -29.829 -7.555 38.808 1.00 76.12 90 LEU A C 1
ATOM 760 O O . LEU A 1 90 ? -29.307 -7.133 37.780 1.00 76.12 90 LEU A O 1
ATOM 764 N N . GLN A 1 91 ? -29.124 -8.043 39.828 1.00 75.62 91 GLN A N 1
ATOM 765 C CA . GLN A 1 91 ? -27.667 -8.075 39.838 1.00 75.62 91 GLN A CA 1
ATOM 766 C C . GLN A 1 91 ? -27.118 -8.885 38.653 1.00 75.62 91 GLN A C 1
ATOM 768 O O . GLN A 1 91 ? -26.303 -8.380 37.888 1.00 75.62 91 GLN A O 1
ATOM 773 N N . ARG A 1 92 ? -27.677 -10.075 38.392 1.00 76.62 92 ARG A N 1
ATOM 774 C CA . ARG A 1 92 ? -27.309 -10.899 37.226 1.00 76.62 92 ARG A CA 1
ATOM 775 C C . ARG A 1 92 ? -27.589 -10.242 35.876 1.00 76.62 92 ARG A C 1
ATOM 777 O O . ARG A 1 92 ? -26.864 -10.497 34.920 1.00 76.62 92 ARG A O 1
ATOM 784 N N . ILE A 1 93 ? -28.670 -9.475 35.750 1.00 78.00 93 ILE A N 1
ATOM 785 C CA . ILE A 1 93 ? -29.006 -8.788 34.493 1.00 78.00 93 ILE A CA 1
ATOM 786 C C . ILE A 1 93 ? -28.033 -7.629 34.248 1.00 78.00 93 ILE A C 1
ATOM 788 O O . ILE A 1 93 ? -27.667 -7.377 33.105 1.00 78.00 93 ILE A O 1
ATOM 792 N N . ILE A 1 94 ? -27.590 -6.969 35.318 1.00 74.19 94 ILE A N 1
ATOM 793 C CA . ILE A 1 94 ? -26.735 -5.782 35.260 1.00 74.19 94 ILE A CA 1
ATOM 794 C C . ILE A 1 94 ? -25.248 -6.136 35.113 1.00 74.19 94 ILE A C 1
ATOM 796 O O . ILE A 1 94 ? -24.515 -5.431 34.424 1.00 74.19 94 ILE A O 1
ATOM 800 N N . GLU A 1 95 ? -24.796 -7.236 35.715 1.00 75.81 95 GLU A N 1
ATOM 801 C CA . GLU A 1 95 ? -23.402 -7.690 35.615 1.00 75.81 95 GLU A CA 1
ATOM 802 C C . GLU A 1 95 ? -23.081 -8.283 34.232 1.00 75.81 95 GLU A C 1
ATOM 804 O O . GLU A 1 95 ? -21.961 -8.153 33.742 1.00 75.81 95 GLU A O 1
ATOM 809 N N . ARG A 1 96 ? -24.075 -8.860 33.541 1.00 76.94 96 ARG A N 1
ATOM 810 C CA . ARG A 1 96 ? -23.896 -9.488 32.218 1.00 76.94 96 ARG A CA 1
ATOM 811 C C . ARG A 1 96 ? -23.280 -8.557 31.155 1.00 76.94 96 ARG A C 1
ATOM 813 O O . ARG A 1 96 ? -22.278 -8.956 30.563 1.00 76.94 96 ARG A O 1
ATOM 820 N N . PRO A 1 97 ? -23.799 -7.335 30.913 1.00 75.12 97 PRO A N 1
ATOM 821 C CA . PRO A 1 97 ? -23.175 -6.386 29.988 1.00 75.12 97 PRO A CA 1
ATOM 822 C C . PRO A 1 97 ? -21.723 -6.042 30.349 1.00 75.12 97 PRO A C 1
ATOM 824 O O . PRO A 1 97 ? -20.878 -5.926 29.461 1.00 75.12 97 PRO A O 1
ATOM 827 N N . MET A 1 98 ? -21.412 -5.938 31.648 1.00 74.12 98 MET A N 1
ATOM 828 C CA . MET A 1 98 ? -20.066 -5.601 32.127 1.00 74.12 98 MET A CA 1
ATOM 829 C C . MET A 1 98 ? -19.044 -6.709 31.850 1.00 74.12 98 MET A C 1
ATOM 831 O O . MET A 1 98 ? -17.872 -6.421 31.626 1.00 74.12 98 MET A O 1
ATOM 835 N N . GLU A 1 99 ? -19.472 -7.971 31.813 1.00 81.00 99 GLU A N 1
ATOM 836 C CA . GLU A 1 99 ? -18.602 -9.094 31.448 1.00 81.00 99 GLU A CA 1
ATOM 837 C C . GLU A 1 99 ? -18.391 -9.234 29.931 1.00 81.00 99 GLU A C 1
ATOM 839 O O . GLU A 1 99 ? -17.375 -9.785 29.494 1.00 81.00 99 GLU A O 1
ATOM 844 N N . GLN A 1 100 ? -19.344 -8.771 29.115 1.00 82.75 100 GLN A N 1
ATOM 845 C CA . GLN A 1 100 ? -19.311 -8.922 27.655 1.00 82.75 100 GLN A CA 1
ATOM 846 C C . GLN A 1 100 ? -18.570 -7.779 26.945 1.00 82.75 100 GLN A C 1
ATOM 848 O O . GLN A 1 100 ? -17.784 -8.046 26.035 1.00 82.75 100 GLN A O 1
ATOM 853 N N . LEU A 1 101 ? -18.724 -6.530 27.398 1.00 84.62 101 LEU A N 1
ATOM 854 C CA . LEU A 1 101 ? -18.023 -5.360 26.844 1.00 84.62 101 LEU A CA 1
ATOM 855 C C . LEU A 1 101 ? -16.497 -5.537 26.687 1.00 84.62 101 LEU A C 1
ATOM 857 O O . LEU A 1 101 ? -15.985 -5.300 25.587 1.00 84.62 101 LEU A O 1
ATOM 861 N N . PRO A 1 102 ? -15.737 -5.998 27.703 1.00 86.06 102 PRO A N 1
ATOM 862 C CA . PRO A 1 102 ? -14.297 -6.202 27.550 1.00 86.06 102 PRO A CA 1
ATOM 863 C C . PRO A 1 102 ? -13.957 -7.318 26.552 1.00 86.06 102 PRO A C 1
ATOM 865 O O . PRO A 1 102 ? -12.896 -7.270 25.929 1.00 86.06 102 PRO A O 1
ATOM 868 N N . LYS A 1 103 ? -14.842 -8.308 26.357 1.00 88.56 103 LYS A N 1
ATOM 869 C CA . LYS A 1 103 ? -14.653 -9.356 25.340 1.00 88.56 103 LYS A CA 1
ATOM 870 C C . LYS A 1 103 ? -14.796 -8.780 23.930 1.00 88.56 103 LYS A C 1
ATOM 872 O O . LYS A 1 103 ? -13.959 -9.087 23.085 1.00 88.56 103 LYS A O 1
ATOM 877 N N . PHE A 1 104 ? -15.779 -7.907 23.689 1.00 88.00 104 PHE A N 1
ATOM 878 C CA . PHE A 1 104 ? -15.928 -7.238 22.388 1.00 88.00 104 PHE A CA 1
ATOM 879 C C . PHE A 1 104 ? -14.775 -6.299 22.087 1.00 88.00 104 PHE A C 1
ATOM 881 O O . PHE A 1 104 ? -14.237 -6.356 20.988 1.00 88.00 104 PHE A O 1
ATOM 888 N N . LYS A 1 105 ? -14.330 -5.507 23.069 1.00 90.00 105 LYS A N 1
ATOM 889 C CA . LYS A 1 105 ? -13.163 -4.630 22.898 1.00 90.00 105 LYS A CA 1
ATOM 890 C C . LYS A 1 105 ? -11.924 -5.412 22.467 1.00 90.00 105 LYS A C 1
ATOM 892 O O . LYS A 1 105 ? -11.311 -5.061 21.467 1.00 90.00 105 LYS A O 1
ATOM 897 N N . ARG A 1 106 ? -11.609 -6.514 23.161 1.00 91.44 106 ARG A N 1
ATOM 898 C CA . ARG A 1 106 ? -10.479 -7.389 22.800 1.00 91.44 106 ARG A CA 1
ATOM 899 C C . ARG A 1 106 ? -10.635 -7.999 21.409 1.00 91.44 106 ARG A C 1
ATOM 901 O O . ARG A 1 106 ? -9.650 -8.125 20.691 1.00 91.44 106 ARG A O 1
ATOM 908 N N . ARG A 1 107 ? -11.853 -8.398 21.027 1.00 91.31 107 ARG A N 1
ATOM 909 C CA . ARG A 1 107 ? -12.103 -8.974 19.700 1.00 91.31 107 ARG A CA 1
ATOM 910 C C . ARG A 1 107 ? -11.946 -7.929 18.596 1.00 91.31 107 ARG A C 1
ATOM 912 O O . ARG A 1 107 ? -11.262 -8.213 17.626 1.00 91.31 107 ARG A O 1
ATOM 919 N N . ILE A 1 108 ? -12.496 -6.728 18.767 1.00 93.56 108 ILE A N 1
ATOM 920 C CA . ILE A 1 108 ? -12.320 -5.617 17.818 1.00 93.56 108 ILE A CA 1
ATOM 921 C C . ILE A 1 108 ? -10.846 -5.269 17.665 1.00 93.56 108 ILE A C 1
ATOM 923 O O . ILE A 1 108 ? -10.373 -5.132 16.549 1.00 93.56 108 ILE A O 1
ATOM 927 N N . GLU A 1 109 ? -10.107 -5.179 18.769 1.00 93.88 109 GLU A N 1
ATOM 928 C CA . GLU A 1 109 ? -8.677 -4.865 18.745 1.00 93.88 109 GLU A CA 1
ATOM 929 C C . GLU A 1 109 ? -7.858 -5.946 18.026 1.00 93.88 109 GLU A C 1
ATOM 931 O O . GLU A 1 109 ? -6.912 -5.636 17.305 1.00 93.88 109 GLU A O 1
ATOM 936 N N . LYS A 1 110 ? -8.266 -7.216 18.145 1.00 94.88 110 LYS A N 1
ATOM 937 C CA . LYS A 1 110 ? -7.689 -8.303 17.351 1.00 94.88 110 LYS A CA 1
ATOM 938 C C . LYS A 1 110 ? -7.982 -8.125 15.857 1.00 94.88 110 LYS A C 1
ATOM 940 O O . LYS A 1 110 ? -7.054 -8.215 15.065 1.00 94.88 110 LYS A O 1
ATOM 945 N N . ILE A 1 111 ? -9.236 -7.866 15.483 1.00 94.94 111 ILE A N 1
ATOM 946 C CA . ILE A 1 111 ? -9.640 -7.722 14.073 1.00 94.94 111 ILE A CA 1
ATOM 947 C C . ILE A 1 111 ? -8.985 -6.489 13.440 1.00 94.94 111 ILE A C 1
ATOM 949 O O . ILE A 1 111 ? -8.477 -6.586 12.330 1.00 94.94 111 ILE A O 1
ATOM 953 N N . ASP A 1 112 ? -8.935 -5.358 14.144 1.00 96.31 112 ASP A N 1
ATOM 954 C CA . ASP A 1 112 ? -8.242 -4.146 13.688 1.00 96.31 112 ASP A CA 1
ATOM 955 C C . ASP A 1 112 ? -6.740 -4.405 13.505 1.00 96.31 112 ASP A C 1
ATOM 957 O O . ASP A 1 112 ? -6.168 -4.064 12.474 1.00 96.31 112 ASP A O 1
ATOM 961 N N . GLY A 1 113 ? -6.110 -5.125 14.441 1.00 95.88 113 GLY A N 1
ATOM 962 C CA . GLY A 1 113 ? -4.722 -5.553 14.287 1.00 95.88 113 GLY A CA 1
ATOM 963 C C . GLY A 1 113 ? -4.504 -6.514 13.111 1.00 95.88 113 GLY A C 1
ATOM 964 O O . GLY A 1 113 ? -3.427 -6.512 12.511 1.00 95.88 113 GLY A O 1
ATOM 965 N N . ASP A 1 114 ? -5.482 -7.357 12.777 1.00 95.50 114 ASP A N 1
ATOM 966 C CA . ASP A 1 114 ? -5.442 -8.224 11.594 1.00 95.50 114 ASP A CA 1
ATOM 967 C C . ASP A 1 114 ? -5.586 -7.385 10.309 1.00 95.50 114 ASP A C 1
ATOM 969 O O . ASP A 1 114 ? -4.800 -7.559 9.374 1.00 95.50 114 ASP A O 1
ATOM 973 N N . ALA A 1 115 ? -6.514 -6.425 10.292 1.00 95.88 115 ALA A N 1
ATOM 974 C CA . ALA A 1 115 ? -6.749 -5.506 9.181 1.00 95.88 115 ALA A CA 1
ATOM 975 C C . ALA A 1 115 ? -5.535 -4.604 8.901 1.00 95.88 115 ALA A C 1
ATOM 977 O O . ALA A 1 115 ? -5.126 -4.484 7.750 1.00 95.88 115 ALA A O 1
ATOM 978 N N . GLU A 1 116 ? -4.886 -4.055 9.934 1.00 96.94 116 GLU A N 1
ATOM 979 C CA . GLU A 1 116 ? -3.650 -3.267 9.806 1.00 96.94 116 GLU A CA 1
ATOM 980 C C . GLU A 1 116 ? -2.530 -4.084 9.141 1.00 96.94 116 GLU A C 1
ATOM 982 O O . GLU A 1 116 ? -1.783 -3.593 8.286 1.00 96.94 116 GLU A O 1
ATOM 987 N N . ARG A 1 117 ? -2.402 -5.367 9.510 1.00 96.12 117 ARG A N 1
ATOM 988 C CA . ARG A 1 117 ? -1.406 -6.255 8.897 1.00 96.12 117 ARG A CA 1
ATOM 989 C C . ARG A 1 117 ? -1.706 -6.505 7.426 1.00 96.12 117 ARG A C 1
ATOM 991 O O . ARG A 1 117 ? -0.766 -6.504 6.628 1.00 96.12 117 ARG A O 1
ATOM 998 N N . VAL A 1 118 ? -2.978 -6.699 7.076 1.00 95.88 118 VAL A N 1
ATOM 999 C CA . VAL A 1 118 ? -3.413 -6.858 5.683 1.00 95.88 118 VAL A CA 1
ATOM 1000 C C . VAL A 1 118 ? -3.158 -5.575 4.898 1.00 95.88 118 VAL A C 1
ATOM 1002 O O . VAL A 1 118 ? -2.479 -5.639 3.882 1.00 95.88 118 VAL A O 1
ATOM 1005 N N . GLU A 1 119 ? -3.569 -4.410 5.392 1.00 96.00 119 GLU A N 1
ATOM 1006 C CA . GLU A 1 119 ? -3.332 -3.113 4.746 1.00 96.00 119 GLU A CA 1
ATOM 1007 C C . GLU A 1 119 ? -1.844 -2.873 4.464 1.00 96.00 119 GLU A C 1
ATOM 1009 O O . GLU A 1 119 ? -1.446 -2.576 3.337 1.00 96.00 119 GLU A O 1
ATOM 1014 N N . LYS A 1 120 ? -0.981 -3.077 5.465 1.00 96.38 120 LYS A N 1
ATOM 1015 C CA . LYS A 1 120 ? 0.467 -2.918 5.295 1.00 96.38 120 LYS A CA 1
ATOM 1016 C C . LYS A 1 120 ? 1.039 -3.890 4.266 1.00 96.38 120 LYS A C 1
ATOM 1018 O O . LYS A 1 120 ? 1.966 -3.538 3.527 1.00 96.38 120 LYS A O 1
ATOM 1023 N N . TRP A 1 121 ? 0.530 -5.119 4.238 1.00 95.00 121 TRP A N 1
ATOM 1024 C CA . TRP A 1 121 ? 0.918 -6.101 3.236 1.00 95.00 121 TRP A CA 1
ATOM 1025 C C . TRP A 1 121 ? 0.462 -5.669 1.835 1.00 95.00 121 TRP A C 1
ATOM 1027 O O . TRP A 1 121 ? 1.306 -5.665 0.940 1.00 95.00 121 TRP A O 1
ATOM 1037 N N . ILE A 1 122 ? -0.785 -5.205 1.666 1.00 94.50 122 ILE A N 1
ATOM 1038 C CA . ILE A 1 122 ? -1.319 -4.659 0.405 1.00 94.50 122 ILE A CA 1
ATOM 1039 C C . ILE A 1 122 ? -0.410 -3.533 -0.096 1.00 94.50 122 ILE A C 1
ATOM 1041 O O . ILE A 1 122 ? 0.149 -3.636 -1.185 1.00 94.50 122 ILE A O 1
ATOM 1045 N N . LEU A 1 123 ? -0.158 -2.512 0.729 1.00 94.31 123 LEU A N 1
ATOM 1046 C CA . LEU A 1 123 ? 0.707 -1.381 0.372 1.00 94.31 123 LEU A CA 1
ATOM 1047 C C . LEU A 1 123 ? 2.110 -1.829 -0.059 1.00 94.31 123 LEU A C 1
ATOM 1049 O O . LEU A 1 123 ? 2.669 -1.304 -1.019 1.00 94.31 123 LEU A O 1
ATOM 1053 N N . THR A 1 124 ? 2.678 -2.822 0.631 1.00 94.06 124 THR A N 1
ATOM 1054 C CA . THR A 1 124 ? 4.000 -3.358 0.284 1.00 94.06 124 THR A CA 1
ATOM 1055 C C . THR A 1 124 ? 3.979 -4.067 -1.071 1.00 94.06 124 THR A C 1
ATOM 1057 O O . THR A 1 124 ? 4.901 -3.887 -1.862 1.00 94.06 124 THR A O 1
ATOM 1060 N N . GLN A 1 125 ? 2.951 -4.868 -1.358 1.00 91.62 125 GLN A N 1
ATOM 1061 C CA . GLN A 1 125 ? 2.833 -5.579 -2.634 1.00 91.62 125 GLN A CA 1
ATOM 1062 C C . GLN A 1 125 ? 2.611 -4.619 -3.809 1.00 91.62 125 GLN A C 1
ATOM 1064 O O . GLN A 1 125 ? 3.266 -4.757 -4.843 1.00 91.62 125 GLN A O 1
ATOM 1069 N N . LEU A 1 126 ? 1.757 -3.611 -3.629 1.00 91.19 126 LEU A N 1
ATOM 1070 C CA . LEU A 1 126 ? 1.490 -2.593 -4.646 1.00 91.19 126 LEU A CA 1
ATOM 1071 C C . LEU A 1 126 ? 2.736 -1.749 -4.952 1.00 91.19 126 LEU A C 1
ATOM 1073 O O . LEU A 1 126 ? 3.073 -1.534 -6.117 1.00 91.19 126 LEU A O 1
ATOM 1077 N N . ASP A 1 127 ? 3.494 -1.352 -3.926 1.00 91.12 127 ASP A N 1
ATOM 1078 C CA . ASP A 1 127 ? 4.772 -0.649 -4.102 1.00 91.12 127 ASP A CA 1
ATOM 1079 C C . ASP A 1 127 ? 5.804 -1.508 -4.854 1.00 91.12 127 ASP A C 1
ATOM 1081 O O . ASP A 1 127 ? 6.486 -1.021 -5.760 1.00 91.12 127 ASP A O 1
ATOM 1085 N N . LEU A 1 128 ? 5.898 -2.805 -4.536 1.00 89.75 128 LEU A N 1
ATOM 1086 C CA . LEU A 1 128 ? 6.772 -3.732 -5.261 1.00 89.75 128 LEU A CA 1
ATOM 1087 C C . LEU A 1 128 ? 6.377 -3.854 -6.737 1.00 89.75 128 LEU A C 1
ATOM 1089 O O . LEU A 1 128 ? 7.257 -3.821 -7.602 1.00 89.75 128 LEU A O 1
ATOM 1093 N N . LYS A 1 129 ? 5.077 -3.947 -7.032 1.00 89.75 129 LYS A N 1
ATOM 1094 C CA . LYS A 1 129 ? 4.558 -4.030 -8.402 1.00 89.75 129 LYS A CA 1
ATOM 1095 C C . LYS A 1 129 ? 4.851 -2.757 -9.195 1.00 89.75 129 LYS A C 1
ATOM 1097 O O . LYS A 1 129 ? 5.418 -2.834 -10.283 1.00 89.75 129 LYS A O 1
ATOM 1102 N N . SER A 1 130 ? 4.567 -1.590 -8.618 1.00 87.50 130 SER A N 1
ATOM 1103 C CA . SER A 1 130 ? 4.862 -0.287 -9.228 1.00 87.50 130 SER A CA 1
ATOM 1104 C C . SER A 1 130 ? 6.356 -0.122 -9.535 1.00 87.50 130 SER A C 1
ATOM 1106 O O . SER A 1 130 ? 6.745 0.241 -10.649 1.00 87.50 130 SER A O 1
ATOM 1108 N N . LYS A 1 131 ? 7.229 -0.502 -8.592 1.00 89.44 131 LYS A N 1
ATOM 1109 C CA . LYS A 1 131 ? 8.684 -0.506 -8.809 1.00 89.44 131 LYS A CA 1
ATOM 1110 C C . LYS A 1 131 ? 9.106 -1.462 -9.918 1.00 89.44 131 LYS A C 1
ATOM 1112 O O . LYS A 1 131 ? 9.981 -1.115 -10.709 1.00 89.44 131 LYS A O 1
ATOM 1117 N N . HIS A 1 132 ? 8.509 -2.650 -9.987 1.00 87.38 132 HIS A N 1
ATOM 1118 C CA . HIS A 1 132 ? 8.808 -3.617 -11.038 1.00 87.38 132 HIS A CA 1
ATOM 1119 C C . HIS A 1 132 ? 8.421 -3.086 -12.423 1.00 87.38 132 HIS A C 1
ATOM 1121 O O . HIS A 1 132 ? 9.238 -3.128 -13.345 1.00 87.38 132 HIS A O 1
ATOM 1127 N N . ALA A 1 133 ? 7.224 -2.511 -12.550 1.00 86.62 133 ALA A N 1
ATOM 1128 C CA . ALA A 1 133 ? 6.757 -1.887 -13.782 1.00 86.62 133 ALA A CA 1
ATOM 1129 C C . ALA A 1 133 ? 7.680 -0.738 -14.225 1.00 86.62 133 ALA A C 1
ATOM 1131 O O . ALA A 1 133 ? 8.109 -0.706 -15.378 1.00 86.62 133 ALA A O 1
ATOM 1132 N N . GLY A 1 134 ? 8.084 0.139 -13.298 1.00 85.25 134 GLY A N 1
ATOM 1133 C CA . GLY A 1 134 ? 9.020 1.229 -13.594 1.00 85.25 134 GLY A CA 1
ATOM 1134 C C . GLY A 1 134 ? 10.407 0.741 -14.035 1.00 85.25 134 GLY A C 1
ATOM 1135 O O . GLY A 1 134 ? 11.003 1.288 -14.966 1.00 85.25 134 GLY A O 1
ATOM 1136 N N . LEU A 1 135 ? 10.927 -0.329 -13.420 1.00 85.38 135 LEU A N 1
ATOM 1137 C CA . LEU A 1 135 ? 12.188 -0.950 -13.846 1.00 85.38 135 LEU A CA 1
ATOM 1138 C C . LEU A 1 135 ? 12.079 -1.562 -15.245 1.00 85.38 135 LEU A C 1
ATOM 1140 O O . LEU A 1 135 ? 12.991 -1.405 -16.062 1.00 85.38 135 LEU A O 1
ATOM 1144 N N . LYS A 1 136 ? 10.962 -2.232 -15.538 1.00 85.75 136 LYS A N 1
ATOM 1145 C CA . LYS A 1 136 ? 10.701 -2.820 -16.852 1.00 85.75 136 LYS A CA 1
ATOM 1146 C C . LYS A 1 136 ? 10.598 -1.748 -17.935 1.00 85.75 136 LYS A C 1
ATOM 1148 O O . LYS A 1 136 ? 11.206 -1.886 -18.997 1.00 85.75 136 LYS A O 1
ATOM 1153 N N . GLU A 1 137 ? 9.893 -0.657 -17.659 1.00 83.19 137 GLU A N 1
ATOM 1154 C CA . GLU A 1 137 ? 9.792 0.483 -18.569 1.00 83.19 137 GLU A CA 1
ATOM 1155 C C . GLU A 1 137 ? 11.163 1.126 -18.823 1.00 83.19 137 GLU A C 1
ATOM 1157 O O . GLU A 1 137 ? 11.517 1.396 -19.970 1.00 83.19 137 GLU A O 1
ATOM 1162 N N . SER A 1 138 ? 11.987 1.287 -17.783 1.00 82.44 138 SER A N 1
ATOM 1163 C CA . SER A 1 138 ? 13.355 1.801 -17.918 1.00 82.44 138 SER A CA 1
ATOM 1164 C C . SER A 1 138 ? 14.235 0.900 -18.791 1.00 82.44 138 SER A C 1
ATOM 1166 O O . SER A 1 138 ? 14.983 1.390 -19.646 1.00 82.44 138 SER A O 1
ATOM 1168 N N . HIS A 1 139 ? 14.117 -0.420 -18.635 1.00 81.44 139 HIS A N 1
ATOM 1169 C CA . HIS A 1 139 ? 14.842 -1.372 -19.471 1.00 81.44 139 HIS A CA 1
ATOM 1170 C C . HIS A 1 139 ? 14.401 -1.266 -20.937 1.00 81.44 139 HIS A C 1
ATOM 1172 O O . HIS A 1 139 ? 15.236 -1.123 -21.832 1.00 81.44 139 HIS A O 1
ATOM 1178 N N . ASN A 1 140 ? 13.091 -1.232 -21.186 1.00 80.81 140 ASN A N 1
ATOM 1179 C CA . ASN A 1 140 ? 12.543 -1.056 -22.529 1.00 80.81 140 ASN A CA 1
ATOM 1180 C C . ASN A 1 140 ? 12.987 0.280 -23.149 1.00 80.81 140 ASN A C 1
ATOM 1182 O O . ASN A 1 140 ? 13.450 0.307 -24.289 1.00 80.81 140 ASN A O 1
ATOM 1186 N N . SER A 1 141 ? 12.958 1.372 -22.386 1.00 80.44 141 SER A N 1
ATOM 1187 C CA . SER A 1 141 ? 13.449 2.686 -22.815 1.00 80.44 141 SER A CA 1
ATOM 1188 C C . SER A 1 141 ? 14.941 2.659 -23.170 1.00 80.44 141 SER A C 1
ATOM 1190 O O . SER A 1 141 ? 15.355 3.213 -24.188 1.00 80.44 141 SER A O 1
ATOM 1192 N N . THR A 1 142 ? 15.753 1.926 -22.405 1.00 82.00 142 THR A N 1
ATOM 1193 C CA . THR A 1 142 ? 17.185 1.745 -22.697 1.00 82.00 142 THR A CA 1
ATOM 1194 C C . THR A 1 142 ? 17.401 0.999 -24.014 1.00 82.00 142 THR A C 1
ATOM 1196 O O . THR A 1 142 ? 18.234 1.404 -24.830 1.00 82.00 142 THR A O 1
ATOM 1199 N N . THR A 1 143 ? 16.627 -0.061 -24.266 1.00 83.00 143 THR A N 1
ATOM 1200 C CA . THR A 1 143 ? 16.708 -0.797 -25.537 1.00 83.00 143 THR A CA 1
ATOM 1201 C C . THR A 1 143 ? 16.281 0.066 -26.726 1.00 83.00 143 THR A C 1
ATOM 1203 O O . THR A 1 143 ? 16.974 0.084 -27.744 1.00 83.00 143 THR A O 1
ATOM 1206 N N . LEU A 1 144 ? 15.213 0.857 -26.576 1.00 83.25 144 LEU A N 1
ATOM 1207 C CA . LEU A 1 144 ? 14.752 1.803 -27.595 1.00 83.25 144 LEU A CA 1
ATOM 1208 C C . LEU A 1 144 ? 15.800 2.885 -27.870 1.00 83.25 144 LEU A C 1
ATOM 1210 O O . LEU A 1 144 ? 16.127 3.138 -29.026 1.00 83.25 144 LEU A O 1
ATOM 1214 N N . SER A 1 145 ? 16.383 3.472 -26.823 1.00 83.31 145 SER A N 1
ATOM 1215 C CA . SER A 1 145 ? 17.463 4.458 -26.939 1.00 83.31 145 SER A CA 1
ATOM 1216 C C . SER A 1 145 ? 18.670 3.884 -27.689 1.00 83.31 145 SER A C 1
ATOM 1218 O O . SER A 1 145 ? 19.183 4.500 -28.622 1.00 83.31 145 SER A O 1
ATOM 1220 N N . THR A 1 146 ? 19.062 2.647 -27.370 1.00 80.94 146 THR A N 1
ATOM 1221 C CA . THR A 1 146 ? 20.156 1.946 -28.060 1.00 80.94 146 THR A CA 1
ATOM 1222 C C . THR A 1 146 ? 19.848 1.736 -29.545 1.00 80.94 146 THR A C 1
ATOM 1224 O O . THR A 1 146 ? 20.703 1.987 -30.396 1.00 80.94 146 THR A O 1
ATOM 1227 N N . ALA A 1 147 ? 18.619 1.329 -29.877 1.00 87.12 147 ALA A N 1
ATOM 1228 C CA . ALA A 1 147 ? 18.188 1.157 -31.262 1.00 87.12 147 ALA A CA 1
ATOM 1229 C C . ALA A 1 147 ? 18.202 2.485 -32.041 1.00 87.12 147 ALA A C 1
ATOM 1231 O O . ALA A 1 147 ? 18.679 2.527 -33.177 1.00 87.12 147 ALA A O 1
ATOM 1232 N N . VAL A 1 148 ? 17.749 3.582 -31.423 1.00 88.81 148 VAL A N 1
ATOM 1233 C CA . VAL A 1 148 ? 17.778 4.929 -32.019 1.00 88.81 148 VAL A CA 1
ATOM 1234 C C . VAL A 1 148 ? 19.213 5.395 -32.271 1.00 88.81 148 VAL A C 1
ATOM 1236 O O . VAL A 1 148 ? 19.507 5.918 -33.349 1.00 88.81 148 VAL A O 1
ATOM 1239 N N . ILE A 1 149 ? 20.129 5.164 -31.326 1.00 87.38 149 ILE A N 1
ATOM 1240 C CA . ILE A 1 149 ? 21.554 5.482 -31.499 1.00 87.38 149 ILE A CA 1
ATOM 1241 C C . ILE A 1 149 ? 22.132 4.692 -32.682 1.00 87.38 149 ILE A C 1
ATOM 1243 O O . ILE A 1 149 ? 22.772 5.280 -33.553 1.00 87.38 149 ILE A O 1
ATOM 1247 N N . GLY A 1 150 ? 21.856 3.386 -32.767 1.00 86.12 150 GLY A N 1
ATOM 1248 C CA . GLY A 1 150 ? 22.308 2.541 -33.878 1.00 86.12 150 GLY A CA 1
ATOM 1249 C C . GLY A 1 150 ? 21.794 3.018 -35.241 1.00 86.12 150 GLY A C 1
ATOM 1250 O O . GLY A 1 150 ? 22.572 3.169 -36.183 1.00 86.12 150 GLY A O 1
ATOM 1251 N N . PHE A 1 151 ? 20.501 3.338 -35.337 1.00 86.38 151 PHE A N 1
ATOM 1252 C CA . PHE A 1 151 ? 19.898 3.891 -36.553 1.00 86.38 151 PHE A CA 1
ATOM 1253 C C . PHE A 1 151 ? 20.519 5.238 -36.959 1.00 86.38 151 PHE A C 1
ATOM 1255 O O . PHE A 1 151 ? 20.764 5.488 -38.143 1.00 86.38 151 PHE A O 1
ATOM 1262 N N . THR A 1 152 ? 20.825 6.089 -35.978 1.00 88.00 152 THR A N 1
ATOM 1263 C CA . THR A 1 152 ? 21.467 7.388 -36.213 1.00 88.00 152 THR A CA 1
ATOM 1264 C C . THR A 1 152 ? 22.866 7.215 -36.805 1.00 88.00 152 THR A C 1
ATOM 1266 O O . THR A 1 152 ? 23.192 7.887 -37.781 1.00 88.00 152 THR A O 1
ATOM 1269 N N . ILE A 1 153 ? 23.670 6.273 -36.294 1.00 83.12 153 ILE A N 1
ATOM 1270 C CA . ILE A 1 153 ? 25.012 5.977 -36.832 1.00 83.12 153 ILE A CA 1
ATOM 1271 C C . ILE A 1 153 ? 24.926 5.538 -38.298 1.00 83.12 153 ILE A C 1
ATOM 1273 O O . ILE A 1 153 ? 25.648 6.065 -39.144 1.00 83.12 153 ILE A O 1
ATOM 1277 N N . ILE A 1 154 ? 24.015 4.611 -38.614 1.00 85.12 154 ILE A N 1
ATOM 1278 C CA . ILE A 1 154 ? 23.817 4.123 -39.987 1.00 85.12 154 ILE A CA 1
ATOM 1279 C C . ILE A 1 154 ? 23.413 5.279 -40.909 1.00 85.12 154 ILE A C 1
ATOM 1281 O O . ILE A 1 154 ? 23.977 5.434 -41.990 1.00 85.12 154 ILE A O 1
ATOM 1285 N N . THR A 1 155 ? 22.480 6.124 -40.468 1.00 88.44 155 THR A N 1
ATOM 1286 C CA . THR A 1 155 ? 21.982 7.261 -41.254 1.00 88.44 155 THR A CA 1
ATOM 1287 C C . THR A 1 155 ? 23.075 8.298 -41.518 1.00 88.44 155 THR A C 1
ATOM 1289 O O . THR A 1 155 ? 23.206 8.759 -42.652 1.00 88.44 155 THR A O 1
ATOM 1292 N N . VAL A 1 156 ? 23.890 8.638 -40.512 1.00 84.62 156 VAL A N 1
ATOM 1293 C CA . VAL A 1 156 ? 24.993 9.610 -40.641 1.00 84.62 156 VAL A CA 1
ATOM 1294 C C . VAL A 1 156 ? 26.042 9.149 -41.653 1.00 84.62 156 VAL A C 1
ATOM 1296 O O . VAL A 1 156 ? 26.579 9.978 -42.377 1.00 84.62 156 VAL A O 1
ATOM 1299 N N . VAL A 1 157 ? 26.307 7.844 -41.753 1.00 79.31 157 VAL A N 1
ATOM 1300 C CA . VAL A 1 157 ? 27.253 7.297 -42.741 1.00 79.31 157 VAL A CA 1
ATOM 1301 C C . VAL A 1 157 ? 26.609 7.164 -44.124 1.00 79.31 157 VAL A C 1
ATOM 1303 O O . VAL A 1 157 ? 27.217 7.509 -45.135 1.00 79.31 157 VAL A O 1
ATOM 1306 N N . PHE A 1 158 ? 25.374 6.666 -44.192 1.00 80.50 158 PHE A N 1
ATOM 1307 C CA . PHE A 1 158 ? 24.744 6.282 -45.456 1.00 80.50 158 PHE A CA 1
ATOM 1308 C C . PHE A 1 158 ? 24.173 7.465 -46.245 1.00 80.50 158 PHE A C 1
ATOM 1310 O O . PHE A 1 158 ? 24.198 7.454 -47.476 1.00 80.50 158 PHE A O 1
ATOM 1317 N N . THR A 1 159 ? 23.676 8.495 -45.558 1.00 84.56 159 THR A N 1
ATO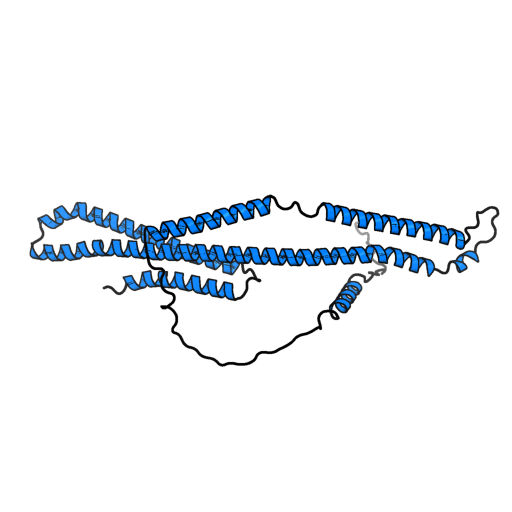M 1318 C CA . THR A 1 159 ? 23.085 9.685 -46.196 1.00 84.56 159 THR A CA 1
ATOM 1319 C C . THR A 1 159 ? 24.089 10.445 -47.080 1.00 84.56 159 THR A C 1
ATOM 1321 O O . THR A 1 159 ? 23.788 10.626 -48.262 1.00 84.56 159 THR A O 1
ATOM 1324 N N . PRO A 1 160 ? 25.284 10.841 -46.594 1.00 80.50 160 PRO A N 1
ATOM 1325 C CA . PRO A 1 160 ? 26.293 11.499 -47.433 1.00 80.50 160 PRO A CA 1
ATOM 1326 C C . PRO A 1 160 ? 26.790 10.597 -48.575 1.00 80.50 160 PRO A C 1
ATOM 1328 O O . PRO A 1 160 ? 26.828 11.010 -49.733 1.00 80.50 160 PRO A O 1
ATOM 1331 N N . LEU A 1 161 ? 27.044 9.310 -48.304 1.00 78.00 161 LEU A N 1
ATOM 1332 C CA . LEU A 1 161 ? 27.457 8.357 -49.345 1.00 78.00 161 LEU A CA 1
ATOM 1333 C C . LEU A 1 161 ? 26.414 8.211 -50.466 1.00 78.00 161 LEU A C 1
ATOM 1335 O O . LEU A 1 161 ? 26.771 8.159 -51.646 1.00 78.00 161 LEU A O 1
ATOM 1339 N N . SER A 1 162 ? 25.126 8.182 -50.114 1.00 82.56 162 SER A N 1
ATOM 1340 C CA . SER A 1 162 ? 24.028 8.122 -51.087 1.00 82.56 162 SER A CA 1
ATOM 1341 C C . SER A 1 162 ? 23.945 9.395 -51.926 1.00 82.56 162 SER A C 1
ATOM 1343 O O . SER A 1 162 ? 23.712 9.327 -53.134 1.00 82.56 162 SER A O 1
ATOM 1345 N N . PHE A 1 163 ? 24.189 10.554 -51.310 1.00 84.56 163 PHE A N 1
ATOM 1346 C CA . PHE A 1 163 ? 24.246 11.829 -52.016 1.00 84.56 163 PHE A CA 1
ATOM 1347 C C . PHE A 1 163 ? 25.367 11.839 -53.064 1.00 84.56 163 PHE A C 1
ATOM 1349 O O . PHE A 1 163 ? 25.107 12.149 -54.227 1.00 84.56 163 PHE A O 1
ATOM 1356 N N . ILE A 1 164 ? 26.574 11.389 -52.713 1.00 77.44 164 ILE A N 1
ATOM 1357 C CA . ILE A 1 164 ? 27.691 11.272 -53.665 1.00 77.44 164 ILE A CA 1
ATOM 1358 C C . ILE A 1 164 ? 27.360 10.320 -54.814 1.00 77.44 164 ILE A C 1
ATOM 1360 O O . ILE A 1 164 ? 27.625 10.633 -55.975 1.00 77.44 164 ILE A O 1
ATOM 1364 N N . SER A 1 165 ? 26.777 9.158 -54.507 1.00 81.50 165 SER A N 1
ATOM 1365 C CA . SER A 1 165 ? 26.386 8.187 -55.532 1.00 81.50 165 SER A CA 1
ATOM 1366 C C . SER A 1 165 ? 25.398 8.800 -56.528 1.00 81.50 165 SER A C 1
ATOM 1368 O O . SER A 1 165 ? 25.560 8.619 -57.736 1.00 81.50 165 SER A O 1
ATOM 1370 N N . SER A 1 166 ? 24.436 9.591 -56.043 1.00 84.94 166 SER A N 1
ATOM 1371 C CA . SER A 1 166 ? 23.505 10.324 -56.905 1.00 84.94 166 SER A CA 1
ATOM 1372 C C . SER A 1 166 ? 24.194 11.413 -57.734 1.00 84.94 166 SER A C 1
ATOM 1374 O O . SER A 1 166 ? 23.841 11.615 -58.895 1.00 84.94 166 SER A O 1
ATOM 1376 N N . LEU A 1 167 ? 25.220 12.068 -57.182 1.00 78.75 167 LEU A N 1
ATOM 1377 C CA . LEU A 1 167 ? 25.962 13.122 -57.864 1.00 78.75 167 LEU A CA 1
ATOM 1378 C C . LEU A 1 167 ? 26.821 12.561 -59.003 1.00 78.75 167 LEU A C 1
ATOM 1380 O O . LEU A 1 167 ? 26.835 13.123 -60.093 1.00 78.75 167 LEU A O 1
ATOM 1384 N N . PHE A 1 168 ? 27.464 11.409 -58.804 1.00 74.75 168 PHE A N 1
ATOM 1385 C CA . PHE A 1 168 ? 28.193 10.724 -59.877 1.00 74.75 168 PHE A CA 1
ATOM 1386 C C . PHE A 1 168 ? 27.287 10.088 -60.934 1.00 74.75 168 PHE A C 1
ATOM 1388 O O . PHE A 1 168 ? 27.732 9.870 -62.059 1.00 74.75 168 PHE A O 1
ATOM 1395 N N . ALA A 1 169 ? 26.023 9.814 -60.608 1.00 78.06 169 ALA A N 1
ATOM 1396 C CA . ALA A 1 169 ? 25.046 9.344 -61.584 1.00 78.06 169 ALA A CA 1
ATOM 1397 C C . ALA A 1 169 ? 24.574 10.451 -62.551 1.00 78.06 169 ALA A C 1
ATOM 1399 O O . ALA A 1 169 ? 23.935 10.143 -63.560 1.00 78.06 169 ALA A O 1
ATOM 1400 N N . LEU A 1 170 ? 24.882 11.731 -62.288 1.00 75.69 170 LEU A N 1
ATOM 1401 C CA . LEU A 1 170 ? 24.582 12.815 -63.223 1.00 75.69 170 LEU A CA 1
ATOM 1402 C C . LEU A 1 170 ? 25.537 12.778 -64.432 1.00 75.69 170 LEU A C 1
ATOM 1404 O O . LEU A 1 170 ? 26.756 12.832 -64.263 1.00 75.69 170 LEU A O 1
ATOM 1408 N N . PRO A 1 171 ? 25.017 12.753 -65.674 1.00 66.31 171 PRO A N 1
ATOM 1409 C CA . PRO A 1 171 ? 25.842 12.764 -66.878 1.00 66.31 171 PRO A CA 1
ATOM 1410 C C . PRO A 1 171 ? 26.413 14.171 -67.140 1.00 66.31 171 PRO A C 1
ATOM 1412 O O . PRO A 1 171 ? 25.865 14.943 -67.930 1.00 66.31 171 PRO A O 1
ATOM 1415 N N . ILE A 1 172 ? 27.532 14.504 -66.488 1.00 60.53 172 ILE A N 1
ATOM 1416 C CA . ILE A 1 172 ? 28.234 15.799 -66.619 1.00 60.53 172 ILE A CA 1
ATOM 1417 C C . ILE A 1 172 ? 28.773 16.016 -68.049 1.00 60.53 172 ILE A C 1
ATOM 1419 O O . ILE A 1 172 ? 28.893 17.154 -68.508 1.00 60.53 172 ILE A O 1
ATOM 1423 N N . ASP A 1 173 ? 28.999 14.939 -68.806 1.00 59.84 173 ASP A N 1
ATOM 1424 C CA . ASP A 1 173 ? 29.497 15.000 -70.188 1.00 59.84 173 ASP A CA 1
ATOM 1425 C C . ASP A 1 173 ? 28.550 15.731 -71.154 1.00 59.84 173 ASP A C 1
ATOM 1427 O O . ASP A 1 173 ? 28.987 16.260 -72.178 1.00 59.84 173 ASP A O 1
ATOM 1431 N N . LYS A 1 174 ? 27.252 15.831 -70.830 1.00 55.94 174 LYS A N 1
ATOM 1432 C CA . LYS A 1 174 ? 26.285 16.557 -71.669 1.00 55.94 174 LYS A CA 1
ATOM 1433 C C . LYS A 1 174 ? 26.368 18.080 -71.512 1.00 55.94 174 LYS A C 1
ATOM 1435 O O . LYS A 1 174 ? 25.973 18.786 -72.434 1.00 55.94 174 LYS A O 1
ATOM 1440 N N . PHE A 1 175 ? 26.932 18.589 -70.413 1.00 55.41 175 PHE A N 1
ATOM 1441 C CA . PHE A 1 175 ? 27.073 20.033 -70.174 1.00 55.41 175 PHE A CA 1
ATOM 1442 C C . PHE A 1 175 ? 28.324 20.644 -70.824 1.00 55.41 175 PHE A C 1
ATOM 1444 O O . PHE A 1 175 ? 28.347 21.840 -71.101 1.00 55.41 175 PHE A O 1
ATOM 1451 N N . HIS A 1 176 ? 29.337 19.832 -71.147 1.00 54.34 176 HIS A N 1
ATOM 1452 C CA . HIS A 1 176 ? 30.541 20.296 -71.851 1.00 54.34 176 HIS A CA 1
ATOM 1453 C C . HIS A 1 176 ? 30.293 20.614 -73.335 1.00 54.34 176 HIS A C 1
ATOM 1455 O O . HIS A 1 176 ? 31.023 21.400 -73.931 1.00 54.34 176 HIS A O 1
ATOM 1461 N N . ARG A 1 177 ? 29.259 20.027 -73.954 1.00 53.78 177 ARG A N 1
ATOM 1462 C CA . ARG A 1 177 ? 29.014 20.153 -75.402 1.00 53.78 177 ARG A CA 1
ATOM 1463 C C . ARG A 1 177 ? 28.265 21.426 -75.819 1.00 53.78 177 ARG A C 1
ATOM 1465 O O . ARG A 1 177 ? 28.039 21.609 -77.011 1.00 53.78 177 ARG A O 1
ATOM 1472 N N . GLN A 1 178 ? 27.884 22.286 -74.870 1.00 52.84 178 GLN A N 1
ATOM 1473 C CA . GLN A 1 178 ? 27.076 23.492 -75.118 1.00 52.84 178 GLN A CA 1
ATOM 1474 C C . GLN A 1 178 ? 27.735 24.818 -74.693 1.00 52.84 178 GLN A C 1
ATOM 1476 O O . GLN A 1 178 ? 27.117 25.867 -74.864 1.00 52.84 178 GLN A O 1
ATOM 1481 N N . GLN A 1 179 ? 28.978 24.817 -74.196 1.00 54.81 179 GLN A N 1
ATOM 1482 C CA . GLN A 1 179 ? 29.711 26.063 -73.931 1.00 54.81 179 GLN A CA 1
ATOM 1483 C C . GLN A 1 179 ? 30.456 26.530 -75.189 1.00 54.81 179 GLN A C 1
ATOM 1485 O O . GLN A 1 179 ? 31.498 25.997 -75.562 1.00 54.81 179 GLN A O 1
ATOM 1490 N N . ILE A 1 180 ? 29.874 27.522 -75.865 1.00 53.06 180 ILE A N 1
ATOM 1491 C CA . ILE A 1 180 ? 30.448 28.212 -77.022 1.00 53.06 180 ILE A CA 1
ATOM 1492 C C . ILE A 1 180 ? 31.442 29.269 -76.518 1.00 53.06 180 ILE A C 1
ATOM 1494 O O . ILE A 1 180 ? 31.064 30.166 -75.773 1.00 53.06 180 ILE A O 1
ATOM 1498 N N . ASN A 1 181 ? 32.697 29.107 -76.945 1.00 56.53 181 ASN A N 1
ATOM 1499 C CA . ASN A 1 181 ? 33.835 30.036 -76.941 1.00 56.53 181 ASN A CA 1
ATOM 1500 C C . ASN A 1 181 ? 33.599 31.434 -76.332 1.00 56.53 181 ASN A C 1
ATOM 1502 O O . ASN A 1 181 ? 33.111 32.332 -77.018 1.00 56.53 181 ASN A O 1
ATOM 1506 N N . VAL A 1 182 ? 34.073 31.649 -75.100 1.00 52.41 182 VAL A N 1
ATOM 1507 C CA . VAL A 1 182 ? 34.467 32.983 -74.622 1.00 52.41 182 VAL A CA 1
ATOM 1508 C C . VAL A 1 182 ? 35.825 32.864 -73.929 1.00 52.41 182 VAL A C 1
ATOM 1510 O O . VAL A 1 182 ? 35.991 32.105 -72.972 1.00 52.41 182 VAL A O 1
ATOM 1513 N N . ASP A 1 183 ? 36.789 33.593 -74.488 1.00 55.47 183 ASP A N 1
ATOM 1514 C CA . ASP A 1 183 ? 38.191 33.706 -74.086 1.00 55.47 183 ASP A CA 1
ATOM 1515 C C . ASP A 1 183 ? 38.391 33.895 -72.571 1.00 55.47 183 ASP A C 1
ATOM 1517 O O . ASP A 1 183 ? 37.653 34.625 -71.909 1.00 55.47 183 ASP A O 1
ATOM 1521 N N . ASN A 1 184 ? 39.454 33.278 -72.046 1.00 53.03 184 ASN A N 1
ATOM 1522 C CA . ASN A 1 184 ? 39.976 33.417 -70.678 1.00 53.03 184 ASN A CA 1
ATOM 1523 C C . ASN A 1 184 ? 39.037 33.038 -69.524 1.00 53.03 184 ASN A C 1
ATOM 1525 O O . ASN A 1 184 ? 38.908 33.763 -68.536 1.00 53.03 184 ASN A O 1
ATOM 1529 N N . SER A 1 185 ? 38.465 31.839 -69.571 1.00 47.75 185 SER A N 1
ATOM 1530 C CA . SER A 1 185 ? 37.800 31.255 -68.406 1.00 47.75 185 SER A CA 1
ATOM 1531 C C . SER A 1 185 ? 38.438 29.918 -68.032 1.00 47.75 185 SER A C 1
ATOM 1533 O O . SER A 1 185 ? 38.533 28.996 -68.835 1.00 47.75 185 SER A O 1
ATOM 1535 N N . TYR A 1 186 ? 38.944 29.853 -66.799 1.00 51.09 186 TYR A N 1
ATOM 1536 C CA . TYR A 1 186 ? 39.522 28.681 -66.149 1.00 51.09 186 TYR A CA 1
ATOM 1537 C C . TYR A 1 186 ? 38.632 27.452 -66.378 1.00 51.09 186 TYR A C 1
ATOM 1539 O O . TYR A 1 186 ? 37.587 27.300 -65.749 1.00 51.09 186 TYR A O 1
ATOM 1547 N N . LEU A 1 187 ? 39.036 26.597 -67.319 1.00 52.69 187 LEU A N 1
ATOM 1548 C CA . LEU A 1 187 ? 38.325 25.378 -67.682 1.00 52.69 187 LEU A CA 1
ATOM 1549 C C . LEU A 1 187 ? 38.268 24.452 -66.466 1.00 52.69 187 LEU A C 1
ATOM 1551 O O . LEU A 1 187 ? 39.248 23.789 -66.117 1.00 52.69 187 LEU A O 1
ATOM 1555 N N . TYR A 1 188 ? 37.105 24.390 -65.823 1.00 52.66 188 TYR A N 1
ATOM 1556 C CA . TYR A 1 188 ? 36.816 23.407 -64.793 1.00 52.66 188 TYR A CA 1
ATOM 1557 C C . TYR A 1 188 ? 36.664 22.026 -65.447 1.00 52.66 188 TYR A C 1
ATOM 1559 O O . TYR A 1 188 ? 35.564 21.544 -65.700 1.00 52.66 188 TYR A O 1
ATOM 1567 N N . THR A 1 189 ? 37.795 21.386 -65.745 1.00 57.53 189 THR A N 1
ATOM 1568 C CA . THR A 1 189 ? 37.846 19.980 -66.160 1.00 57.53 189 THR A CA 1
ATOM 1569 C C . THR A 1 189 ? 37.058 19.130 -65.156 1.00 57.53 189 THR A C 1
ATOM 1571 O O . THR A 1 189 ? 37.251 19.268 -63.947 1.00 57.53 189 THR A O 1
ATOM 1574 N N . THR A 1 190 ? 36.207 18.220 -65.642 1.00 57.12 190 THR A N 1
ATOM 1575 C CA . THR A 1 190 ? 35.438 17.241 -64.840 1.00 57.12 190 THR A CA 1
ATOM 1576 C C . THR A 1 190 ? 36.296 16.544 -63.772 1.00 57.12 190 THR A C 1
ATOM 1578 O O . THR A 1 190 ? 35.851 16.338 -62.644 1.00 57.12 190 THR A O 1
ATOM 1581 N N . GLY A 1 191 ? 37.567 16.265 -64.078 1.00 62.28 191 GLY A N 1
ATOM 1582 C CA . GLY A 1 191 ? 38.535 15.718 -63.122 1.00 62.28 191 GLY A CA 1
ATOM 1583 C C . GLY A 1 191 ? 38.920 16.661 -61.970 1.00 62.28 191 GLY A C 1
ATOM 1584 O O . GLY A 1 191 ? 39.190 16.182 -60.876 1.00 62.28 191 GLY A O 1
ATOM 1585 N N . TYR A 1 192 ? 38.914 17.984 -62.162 1.00 66.12 192 TYR A N 1
ATOM 1586 C CA . TYR A 1 192 ? 39.232 18.966 -61.115 1.00 66.12 192 TYR A CA 1
ATOM 1587 C C . TYR A 1 192 ? 38.062 19.131 -60.138 1.00 66.12 192 TYR A C 1
ATOM 1589 O O . TYR A 1 192 ? 38.261 19.010 -58.931 1.00 66.12 192 TYR A O 1
ATOM 1597 N N . ILE A 1 193 ? 36.833 19.313 -60.640 1.00 65.00 193 ILE A N 1
ATOM 1598 C CA . ILE A 1 193 ? 35.629 19.405 -59.791 1.00 65.00 193 ILE A CA 1
ATOM 1599 C C . ILE A 1 193 ? 35.415 18.101 -59.014 1.00 65.00 193 ILE A C 1
ATOM 1601 O O . ILE A 1 193 ? 35.198 18.144 -57.804 1.00 65.00 193 ILE A O 1
ATOM 1605 N N . GLY A 1 194 ? 35.558 16.944 -59.672 1.00 68.38 194 GLY A N 1
ATOM 1606 C CA . GLY A 1 194 ? 35.463 15.644 -59.005 1.00 68.38 194 GLY A CA 1
ATOM 1607 C C . GLY A 1 194 ? 36.507 15.473 -57.900 1.00 68.38 194 GLY A C 1
ATOM 1608 O O . GLY A 1 194 ? 36.191 14.981 -56.817 1.00 68.38 194 GLY A O 1
ATOM 1609 N N . ARG A 1 195 ? 37.743 15.944 -58.112 1.00 73.38 195 ARG A N 1
ATOM 1610 C CA . ARG A 1 195 ? 38.808 15.840 -57.105 1.00 73.38 195 ARG A CA 1
ATOM 1611 C C . ARG A 1 195 ? 38.566 16.730 -55.886 1.00 73.38 195 ARG A C 1
ATOM 1613 O O . ARG A 1 195 ? 38.793 16.284 -54.771 1.00 73.38 195 ARG A O 1
ATOM 1620 N N . TRP A 1 196 ? 38.073 17.955 -56.060 1.00 73.81 196 TRP A N 1
ATOM 1621 C CA . TRP A 1 196 ? 37.764 18.823 -54.914 1.00 73.81 196 TRP A CA 1
ATOM 1622 C C . TRP A 1 196 ? 36.484 18.421 -54.185 1.00 73.81 196 TRP A C 1
ATOM 1624 O O . TRP A 1 196 ? 36.420 18.541 -52.964 1.00 73.81 196 TRP A O 1
ATOM 1634 N N . MET A 1 197 ? 35.498 17.881 -54.901 1.00 72.94 197 MET A N 1
ATOM 1635 C CA . MET A 1 197 ? 34.262 17.405 -54.288 1.00 72.94 197 MET A CA 1
ATOM 1636 C C . MET A 1 197 ? 34.478 16.118 -53.476 1.00 72.94 197 MET A C 1
ATOM 1638 O O . MET A 1 197 ? 33.995 16.013 -52.352 1.00 72.94 197 MET A O 1
ATOM 1642 N N . THR A 1 198 ? 35.272 15.173 -53.991 1.00 74.88 198 THR A N 1
ATOM 1643 C CA . THR A 1 198 ? 35.659 13.963 -53.238 1.00 74.88 198 THR A CA 1
ATOM 1644 C C . THR A 1 198 ? 36.475 14.297 -51.990 1.00 74.88 198 THR A C 1
ATOM 1646 O O . THR A 1 198 ? 36.243 13.710 -50.937 1.00 74.88 198 THR A O 1
ATOM 1649 N N . VAL A 1 199 ? 37.384 15.276 -52.067 1.00 82.88 199 VAL A N 1
ATOM 1650 C CA . VAL A 1 199 ? 38.135 15.760 -50.896 1.00 82.88 199 VAL A CA 1
ATOM 1651 C C . VAL A 1 199 ? 37.205 16.411 -49.872 1.00 82.88 199 VAL A C 1
ATOM 1653 O O . VAL A 1 199 ? 37.318 16.108 -48.686 1.00 82.88 199 VAL A O 1
ATOM 1656 N N . GLY A 1 200 ? 36.268 17.258 -50.313 1.00 79.69 200 GLY A N 1
ATOM 1657 C CA . GLY A 1 200 ? 35.283 17.894 -49.434 1.00 79.69 200 GLY A CA 1
ATOM 1658 C C . GLY A 1 200 ? 34.450 16.876 -48.657 1.00 79.69 200 GLY A C 1
ATOM 1659 O O . GLY A 1 200 ? 34.258 17.037 -47.451 1.00 79.69 200 GLY A O 1
ATOM 1660 N N . GLU A 1 201 ? 34.047 15.780 -49.303 1.00 71.88 201 GLU A N 1
ATOM 1661 C CA . GLU A 1 201 ? 33.293 14.749 -48.598 1.00 71.88 201 GLU A CA 1
ATOM 1662 C C . GLU A 1 201 ? 34.160 13.894 -47.671 1.00 71.88 201 GLU A C 1
ATOM 1664 O O . GLU A 1 201 ? 33.750 13.593 -46.556 1.00 71.88 201 GLU A O 1
ATOM 1669 N N . ILE A 1 202 ? 35.378 13.519 -48.067 1.00 82.06 202 ILE A N 1
ATOM 1670 C CA . ILE A 1 202 ? 36.262 12.779 -47.155 1.00 82.06 202 ILE A CA 1
ATOM 1671 C C . ILE A 1 202 ? 36.499 13.601 -45.883 1.00 82.06 202 ILE A C 1
ATOM 1673 O O . ILE A 1 202 ? 36.457 13.056 -44.783 1.00 82.06 202 ILE A O 1
ATOM 1677 N N . VAL A 1 203 ? 36.663 14.919 -46.013 1.00 85.56 203 VAL A N 1
ATOM 1678 C CA . VAL A 1 203 ? 36.780 15.825 -44.866 1.00 85.56 203 VAL A CA 1
ATOM 1679 C C . VAL A 1 203 ? 35.489 15.841 -44.043 1.00 85.56 203 VAL A C 1
ATOM 1681 O O . VAL A 1 203 ? 35.553 15.689 -42.828 1.00 85.56 203 VAL A O 1
ATOM 1684 N N . SER A 1 204 ? 34.323 15.962 -44.681 1.00 79.00 204 SER A N 1
ATOM 1685 C CA . SER A 1 204 ? 32.996 15.901 -44.040 1.00 79.00 204 SER A CA 1
ATOM 1686 C C . SER A 1 204 ? 32.784 14.598 -43.251 1.00 79.00 204 SER A C 1
ATOM 1688 O O . SER A 1 204 ? 32.431 14.622 -42.068 1.00 79.00 204 SER A O 1
ATOM 1690 N N . LEU A 1 205 ? 33.079 13.449 -43.864 1.00 80.88 205 LEU A N 1
ATOM 1691 C CA . LEU A 1 205 ? 32.970 12.123 -43.256 1.00 80.88 205 LEU A CA 1
ATOM 1692 C C . LEU A 1 205 ? 33.946 11.950 -42.093 1.00 80.88 205 LEU A C 1
ATOM 1694 O O . LEU A 1 205 ? 33.585 11.400 -41.058 1.00 80.88 205 LEU A O 1
ATOM 1698 N N . VAL A 1 206 ? 35.175 12.447 -42.231 1.00 84.75 206 VAL A N 1
ATOM 1699 C CA . VAL A 1 206 ? 36.171 12.401 -41.155 1.00 84.75 206 VAL A CA 1
ATOM 1700 C C . VAL A 1 206 ? 35.743 13.291 -39.989 1.00 84.75 206 VAL A C 1
ATOM 1702 O O . VAL A 1 206 ? 35.806 12.860 -38.842 1.00 84.75 206 VAL A O 1
ATOM 1705 N N . VAL A 1 207 ? 35.247 14.501 -40.254 1.00 84.62 207 VAL A N 1
ATOM 1706 C CA . VAL A 1 207 ? 34.763 15.425 -39.217 1.00 84.62 207 VAL A CA 1
ATOM 1707 C C . VAL A 1 207 ? 33.552 14.847 -38.485 1.00 84.62 207 VAL A C 1
ATOM 1709 O O . VAL A 1 207 ? 33.515 14.874 -37.256 1.00 84.62 207 VAL A O 1
ATOM 1712 N N . THR A 1 208 ? 32.586 14.275 -39.205 1.00 80.50 208 THR A N 1
ATOM 1713 C CA . THR A 1 208 ? 31.413 13.632 -38.592 1.00 80.50 208 THR A CA 1
ATOM 1714 C C . THR A 1 208 ? 31.794 12.368 -37.821 1.00 80.50 208 THR A C 1
ATOM 1716 O O . THR A 1 208 ? 31.319 12.183 -36.702 1.00 80.50 208 THR A O 1
ATOM 1719 N N . ALA A 1 209 ? 32.716 11.545 -38.329 1.00 81.88 209 ALA A N 1
ATOM 1720 C CA . ALA A 1 209 ? 33.237 10.381 -37.612 1.00 81.88 209 ALA A CA 1
ATOM 1721 C C . ALA A 1 209 ? 33.989 10.774 -36.330 1.00 81.88 209 ALA A C 1
ATOM 1723 O O . ALA A 1 209 ? 33.796 10.148 -35.289 1.00 81.88 209 ALA A O 1
ATOM 1724 N N . ILE A 1 210 ? 34.793 11.841 -36.371 1.00 85.75 210 ILE A N 1
ATOM 1725 C CA . ILE A 1 210 ? 35.470 12.394 -35.191 1.00 85.75 210 ILE A CA 1
ATOM 1726 C C . ILE A 1 210 ? 34.447 12.950 -34.196 1.00 85.75 210 ILE A C 1
ATOM 1728 O O . ILE A 1 210 ? 34.574 12.697 -33.002 1.00 85.75 210 ILE A O 1
ATOM 1732 N N . ALA A 1 211 ? 33.413 13.658 -34.656 1.00 82.38 211 ALA A N 1
ATOM 1733 C CA . ALA A 1 211 ? 32.351 14.169 -33.791 1.00 82.38 211 ALA A CA 1
ATOM 1734 C C . ALA A 1 211 ? 31.575 13.033 -33.100 1.00 82.38 211 ALA A C 1
ATOM 1736 O O . ALA A 1 211 ? 31.323 13.105 -31.898 1.00 82.38 211 ALA A O 1
ATOM 1737 N N . VAL A 1 212 ? 31.259 11.952 -33.824 1.00 81.31 212 VAL A N 1
ATOM 1738 C CA . VAL A 1 212 ? 30.621 10.748 -33.264 1.00 81.31 212 VAL A CA 1
ATOM 1739 C C . VAL A 1 212 ? 31.555 10.033 -32.290 1.00 81.31 212 VAL A C 1
ATOM 1741 O O . VAL A 1 212 ? 31.119 9.622 -31.216 1.00 81.31 212 VAL A O 1
ATOM 1744 N N . TRP A 1 213 ? 32.844 9.914 -32.614 1.00 86.06 213 TRP A N 1
ATOM 1745 C CA . TRP A 1 213 ? 33.832 9.312 -31.722 1.00 86.06 213 TRP A CA 1
ATOM 1746 C C . TRP A 1 213 ? 34.007 10.125 -30.437 1.00 86.06 213 TRP A C 1
ATOM 1748 O O . TRP A 1 213 ? 34.009 9.546 -29.353 1.00 86.06 213 TRP A O 1
ATOM 1758 N N . LEU A 1 214 ? 34.069 11.456 -30.536 1.00 85.44 214 LEU A N 1
ATOM 1759 C CA . LEU A 1 214 ? 34.098 12.364 -29.391 1.00 85.44 214 LEU A CA 1
ATOM 1760 C C . LEU A 1 214 ? 32.821 12.261 -28.558 1.00 85.44 214 LEU A C 1
ATOM 1762 O O . LEU A 1 214 ? 32.922 12.216 -27.336 1.00 85.44 214 LEU A O 1
ATOM 1766 N N . ALA A 1 215 ? 31.646 12.164 -29.186 1.00 79.44 215 ALA A N 1
ATOM 1767 C CA . ALA A 1 215 ? 30.379 11.955 -28.488 1.00 79.44 215 ALA A CA 1
ATOM 1768 C C . ALA A 1 215 ? 30.355 10.611 -27.739 1.00 79.44 215 ALA A C 1
ATOM 1770 O O . ALA A 1 215 ? 29.974 10.564 -26.571 1.00 79.44 215 ALA A O 1
ATOM 1771 N N . PHE A 1 216 ? 30.840 9.530 -28.359 1.00 78.75 216 PHE A N 1
ATOM 1772 C CA . PHE A 1 216 ? 30.998 8.226 -27.707 1.00 78.75 216 PHE A CA 1
ATOM 1773 C C . PHE A 1 216 ? 32.020 8.259 -26.572 1.00 78.75 216 PHE A C 1
ATOM 1775 O O . PHE A 1 216 ? 31.808 7.647 -25.525 1.00 78.75 216 PHE A O 1
ATOM 1782 N N . TYR A 1 217 ? 33.129 8.973 -26.765 1.00 83.69 217 TYR A N 1
ATOM 1783 C CA . TYR A 1 217 ? 34.163 9.131 -25.754 1.00 83.69 217 TYR A CA 1
ATOM 1784 C C . TYR A 1 217 ? 33.629 9.912 -24.553 1.00 83.69 217 TYR A C 1
ATOM 1786 O O . TYR A 1 217 ? 33.819 9.465 -23.428 1.00 83.69 217 TYR A O 1
ATOM 1794 N N . TRP A 1 218 ? 32.882 10.996 -24.793 1.00 80.44 218 TRP A N 1
ATOM 1795 C CA . TRP A 1 218 ? 32.170 11.773 -23.773 1.00 80.44 218 TRP A CA 1
ATOM 1796 C C . TRP A 1 218 ? 31.123 10.946 -23.024 1.00 80.44 218 TRP A C 1
ATOM 1798 O O . TRP A 1 218 ? 31.039 11.023 -21.800 1.00 80.44 218 TRP A O 1
ATOM 1808 N N . LEU A 1 219 ? 30.351 10.119 -23.732 1.00 72.75 219 LEU A N 1
ATOM 1809 C CA . LEU A 1 219 ? 29.367 9.230 -23.111 1.00 72.75 219 LEU A CA 1
ATOM 1810 C C . LEU A 1 219 ? 30.048 8.157 -22.244 1.00 72.75 219 LEU A C 1
ATOM 1812 O O . LEU A 1 219 ? 29.554 7.808 -21.174 1.00 72.75 219 LEU A O 1
ATOM 1816 N N . LYS A 1 220 ? 31.219 7.669 -22.670 1.00 75.38 220 LYS A N 1
ATOM 1817 C CA . LYS A 1 220 ? 32.030 6.702 -21.923 1.00 75.38 220 LYS A CA 1
ATOM 1818 C C . LYS A 1 220 ? 32.718 7.324 -20.703 1.00 75.38 220 LYS A C 1
ATOM 1820 O O . LYS A 1 220 ? 32.800 6.661 -19.673 1.00 75.38 220 LYS A O 1
ATOM 1825 N N . THR A 1 221 ? 33.186 8.574 -20.771 1.00 68.12 221 THR A N 1
ATOM 1826 C CA . THR A 1 221 ? 33.723 9.296 -19.599 1.00 68.12 221 THR A CA 1
ATOM 1827 C C . THR A 1 221 ? 32.634 9.754 -18.631 1.00 68.12 221 THR A C 1
ATOM 1829 O O . THR A 1 221 ? 32.906 9.857 -17.439 1.00 68.12 221 THR A O 1
ATOM 1832 N N . GLN A 1 222 ? 31.393 9.920 -19.094 1.00 61.12 222 GLN A N 1
ATOM 1833 C CA . GLN A 1 222 ? 30.190 10.011 -18.250 1.00 61.12 222 GLN A CA 1
ATOM 1834 C C . GLN A 1 222 ? 29.752 8.647 -17.681 1.00 61.12 222 GLN A C 1
ATOM 1836 O O . GLN A 1 222 ? 28.725 8.565 -17.007 1.00 61.12 222 GLN A O 1
ATOM 1841 N N . GLY A 1 223 ? 30.515 7.573 -17.933 1.00 49.38 223 GLY A N 1
ATOM 1842 C CA . GLY A 1 223 ? 30.280 6.229 -17.422 1.00 49.38 223 GLY A CA 1
ATOM 1843 C C . GLY A 1 223 ? 30.176 6.205 -15.901 1.00 49.38 223 GLY A C 1
ATOM 1844 O O . GLY A 1 223 ? 31.181 6.050 -15.217 1.00 49.38 223 GLY A O 1
ATOM 1845 N N . LEU A 1 224 ? 28.928 6.314 -15.432 1.00 49.56 224 LEU A N 1
ATOM 1846 C CA . LEU A 1 224 ? 28.427 6.156 -14.071 1.00 49.56 224 LEU A CA 1
ATOM 1847 C C . LEU A 1 224 ? 29.205 6.979 -13.030 1.00 49.56 224 LEU A C 1
ATOM 1849 O O . LEU A 1 224 ? 30.309 6.583 -12.645 1.00 49.56 224 LEU A O 1
ATOM 1853 N N . PRO A 1 225 ? 28.605 8.003 -12.384 1.00 46.75 225 PRO A N 1
ATOM 1854 C CA . PRO A 1 225 ? 28.912 8.173 -10.974 1.00 46.75 225 PRO A CA 1
ATOM 1855 C C . PRO A 1 225 ? 28.617 6.816 -10.332 1.00 46.75 225 PRO A C 1
ATOM 1857 O O . PRO A 1 225 ? 27.454 6.475 -10.119 1.00 46.75 225 PRO A O 1
ATOM 1860 N N . LYS A 1 226 ? 29.663 6.004 -10.091 1.00 50.91 226 LYS A N 1
ATOM 1861 C CA . LYS A 1 226 ? 29.594 4.856 -9.193 1.00 50.91 226 LYS A CA 1
ATOM 1862 C C . LYS A 1 226 ? 28.970 5.420 -7.948 1.00 50.91 226 LYS A C 1
ATOM 1864 O O . LYS A 1 226 ? 29.503 6.282 -7.253 1.00 50.91 226 LYS A O 1
ATOM 1869 N N . SER A 1 227 ? 27.733 5.029 -7.828 1.00 53.56 227 SER A N 1
ATOM 1870 C CA . SER A 1 227 ? 26.710 5.616 -7.030 1.00 53.56 227 SER A CA 1
ATOM 1871 C C . SER A 1 227 ? 27.147 5.539 -5.580 1.00 53.56 227 SER A C 1
ATOM 1873 O O . SER A 1 227 ? 26.880 4.545 -4.912 1.00 53.56 227 SER A O 1
ATOM 1875 N N . LYS A 1 228 ? 27.777 6.603 -5.075 1.00 53.28 228 LYS A N 1
ATOM 1876 C CA . LYS A 1 228 ? 27.881 6.823 -3.629 1.00 53.28 228 LYS A CA 1
ATOM 1877 C C . LYS A 1 228 ? 26.480 6.777 -3.004 1.00 53.28 228 LYS A C 1
ATOM 1879 O O . LYS A 1 228 ? 26.328 6.308 -1.889 1.00 53.28 228 LYS A O 1
ATOM 1884 N N . CYS A 1 229 ? 25.447 7.139 -3.774 1.00 53.72 229 CYS A N 1
ATOM 1885 C CA . CYS A 1 229 ? 24.044 6.969 -3.406 1.00 53.72 229 CYS A CA 1
ATOM 1886 C C . CYS A 1 229 ? 23.600 5.493 -3.341 1.00 53.72 229 CYS A C 1
ATOM 1888 O O . CYS A 1 229 ? 23.070 5.095 -2.320 1.00 53.72 229 CYS A O 1
ATOM 1890 N N . LEU A 1 230 ? 23.867 4.640 -4.341 1.00 51.25 230 LEU A N 1
ATOM 1891 C CA . LEU A 1 230 ? 23.468 3.216 -4.292 1.00 51.25 230 LEU A CA 1
ATOM 1892 C C . LEU A 1 230 ? 24.310 2.418 -3.287 1.00 51.25 230 LEU A C 1
ATOM 1894 O O . LEU A 1 230 ? 23.830 1.433 -2.740 1.00 51.25 230 LEU A O 1
ATOM 1898 N N . GLN A 1 231 ? 25.553 2.841 -3.039 1.00 60.19 231 GLN A N 1
ATOM 1899 C CA . GLN A 1 231 ? 26.422 2.255 -2.021 1.00 60.19 231 GLN A CA 1
ATOM 1900 C C . GLN A 1 231 ? 25.951 2.663 -0.620 1.00 60.19 231 GLN A C 1
ATOM 1902 O O . GLN A 1 231 ? 25.756 1.789 0.215 1.00 60.19 231 GLN A O 1
ATOM 1907 N N . SER A 1 232 ? 25.601 3.938 -0.412 1.00 60.12 232 SER A N 1
ATOM 1908 C CA . SER A 1 232 ? 24.961 4.402 0.826 1.00 60.12 232 SER A CA 1
ATOM 1909 C C . SER A 1 232 ? 23.564 3.795 1.023 1.00 60.12 232 SER A C 1
ATOM 1911 O O . SER A 1 232 ? 23.191 3.455 2.138 1.00 60.12 232 SER A O 1
ATOM 1913 N N . VAL A 1 233 ? 22.796 3.568 -0.046 1.00 66.62 233 VAL A N 1
ATOM 1914 C CA . VAL A 1 233 ? 21.489 2.893 0.012 1.00 66.62 233 VAL A CA 1
ATOM 1915 C C . VAL A 1 233 ? 21.652 1.403 0.308 1.00 66.62 233 VAL A C 1
ATOM 1917 O O . VAL A 1 233 ? 20.896 0.888 1.124 1.00 66.62 233 VAL A O 1
ATOM 1920 N N . LYS A 1 234 ? 22.653 0.714 -0.263 1.00 72.19 234 LYS A N 1
ATOM 1921 C CA . LYS A 1 234 ? 22.985 -0.672 0.107 1.00 72.19 234 LYS A CA 1
ATOM 1922 C C . LYS A 1 234 ? 23.449 -0.777 1.555 1.00 72.19 234 LYS A C 1
ATOM 1924 O O . LYS A 1 234 ? 22.977 -1.667 2.247 1.00 72.19 234 LYS A O 1
ATOM 1929 N N . GLU A 1 235 ? 24.310 0.122 2.025 1.00 72.94 235 GLU A N 1
ATOM 1930 C CA . GLU A 1 235 ? 24.759 0.154 3.424 1.00 72.94 235 GLU A CA 1
ATOM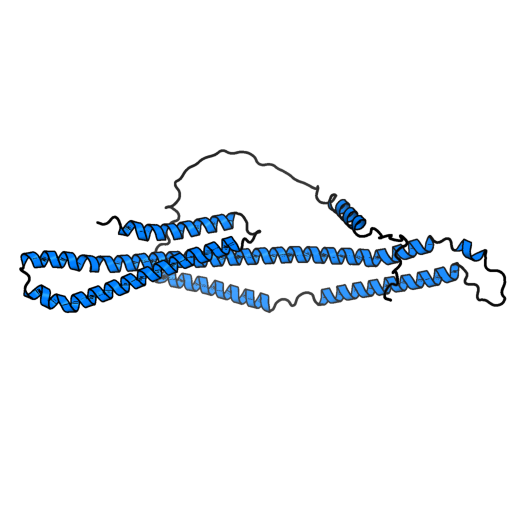 1931 C C . GLU A 1 235 ? 23.590 0.443 4.372 1.00 72.94 235 GLU A C 1
ATOM 1933 O O . GLU A 1 235 ? 23.404 -0.278 5.349 1.00 72.94 235 GLU A O 1
ATOM 1938 N N . ASN A 1 236 ? 22.719 1.401 4.042 1.00 73.75 236 ASN A N 1
ATOM 1939 C CA . ASN A 1 236 ? 21.525 1.701 4.833 1.00 73.75 236 ASN A CA 1
ATOM 1940 C C . ASN A 1 236 ? 20.500 0.555 4.815 1.00 73.75 236 ASN A C 1
ATOM 1942 O O . ASN A 1 236 ? 19.875 0.282 5.838 1.00 73.75 236 ASN A O 1
ATOM 1946 N N . LEU A 1 237 ? 20.326 -0.143 3.688 1.00 77.31 237 LEU A N 1
ATOM 1947 C CA . LEU A 1 237 ? 19.470 -1.332 3.593 1.00 77.31 237 LEU A CA 1
ATOM 1948 C C . LEU A 1 237 ? 20.049 -2.509 4.377 1.00 77.31 237 LEU A C 1
ATOM 1950 O O . LEU A 1 237 ? 19.299 -3.195 5.064 1.00 77.31 237 LEU A O 1
ATOM 1954 N N . PHE A 1 238 ? 21.365 -2.719 4.322 1.00 77.56 238 PHE A N 1
ATOM 1955 C CA . PHE A 1 238 ? 22.035 -3.790 5.057 1.00 77.56 238 PHE A CA 1
ATOM 1956 C C . PHE A 1 238 ? 22.014 -3.523 6.568 1.00 77.56 238 PHE A C 1
ATOM 1958 O O . PHE A 1 238 ? 21.697 -4.421 7.346 1.00 77.56 238 PHE A O 1
ATOM 1965 N N . HIS A 1 239 ? 22.229 -2.273 6.993 1.00 73.31 239 HIS A N 1
ATOM 1966 C CA . HIS A 1 239 ? 22.068 -1.866 8.389 1.00 73.31 239 HIS A CA 1
ATOM 1967 C C . HIS A 1 239 ? 20.620 -1.994 8.871 1.00 73.31 239 HIS A C 1
ATOM 1969 O O . HIS A 1 239 ? 20.391 -2.482 9.977 1.00 73.31 239 HIS A O 1
ATOM 1975 N N . ARG A 1 240 ? 19.631 -1.628 8.046 1.00 74.06 240 ARG A N 1
ATOM 1976 C CA . ARG A 1 240 ? 18.210 -1.795 8.388 1.00 74.06 240 ARG A CA 1
ATOM 1977 C C . ARG A 1 240 ? 17.789 -3.263 8.444 1.00 74.06 240 ARG A C 1
ATOM 1979 O O . ARG A 1 240 ? 17.017 -3.620 9.327 1.00 74.06 240 ARG A O 1
ATOM 1986 N N . ALA A 1 241 ? 18.311 -4.117 7.566 1.00 71.94 241 ALA A N 1
ATOM 1987 C CA . ALA A 1 241 ? 18.074 -5.559 7.613 1.00 71.94 241 ALA A CA 1
ATOM 1988 C C . ALA A 1 241 ? 18.697 -6.198 8.868 1.00 71.94 241 ALA A C 1
ATOM 1990 O O . ALA A 1 241 ? 18.022 -6.961 9.553 1.00 71.94 241 ALA A O 1
ATOM 1991 N N . ALA A 1 242 ? 19.927 -5.814 9.230 1.00 74.88 242 ALA A N 1
ATOM 1992 C CA . ALA A 1 242 ? 20.605 -6.295 10.437 1.00 74.88 242 ALA A CA 1
ATOM 1993 C C . ALA A 1 242 ? 19.965 -5.785 11.746 1.00 74.88 242 ALA A C 1
ATOM 1995 O O . ALA A 1 242 ? 19.988 -6.474 12.764 1.00 74.88 242 ALA A O 1
ATOM 1996 N N . GLN A 1 243 ? 19.374 -4.584 11.742 1.00 74.44 243 GLN A N 1
ATOM 1997 C CA . GLN A 1 243 ? 18.566 -4.101 12.868 1.00 74.44 243 GLN A CA 1
ATOM 1998 C C . GLN A 1 243 ? 17.230 -4.841 12.980 1.00 74.44 243 GLN A C 1
ATOM 2000 O O . GLN A 1 243 ? 16.751 -5.061 14.090 1.00 74.44 243 GLN A O 1
ATOM 2005 N N . ARG A 1 244 ? 16.631 -5.244 11.853 1.00 69.25 244 ARG A N 1
ATOM 2006 C CA . ARG A 1 244 ? 15.354 -5.966 11.835 1.00 69.25 244 ARG A CA 1
ATOM 2007 C C . ARG A 1 244 ? 15.489 -7.368 12.425 1.00 69.25 244 ARG A C 1
ATOM 2009 O O . ARG A 1 244 ? 14.686 -7.709 13.282 1.00 69.25 244 ARG A O 1
ATOM 2016 N N . THR A 1 245 ? 16.551 -8.097 12.075 1.00 68.12 245 THR A N 1
ATOM 2017 C CA . THR A 1 245 ? 16.837 -9.4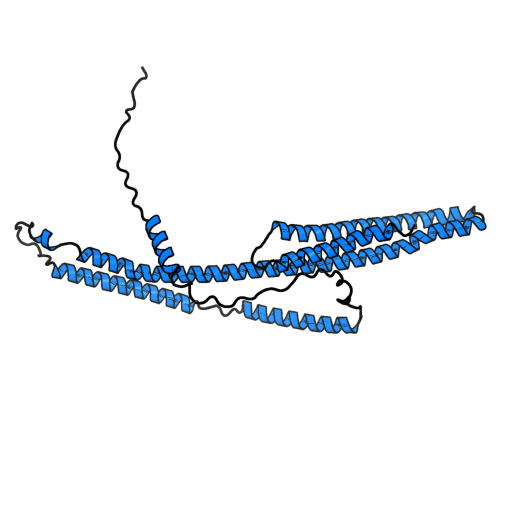17 12.662 1.00 68.12 245 THR A CA 1
ATOM 2018 C C . THR A 1 245 ? 17.146 -9.319 14.155 1.00 68.12 245 THR A C 1
ATOM 2020 O O . THR A 1 245 ? 16.582 -10.063 14.946 1.00 68.12 245 THR A O 1
ATOM 2023 N N . ARG A 1 246 ? 17.943 -8.326 14.579 1.00 65.44 246 ARG A N 1
ATOM 2024 C CA . ARG A 1 246 ? 18.246 -8.118 16.006 1.00 65.44 246 ARG A CA 1
ATOM 2025 C C . ARG A 1 246 ? 17.002 -7.731 16.827 1.00 65.44 246 ARG A C 1
ATOM 2027 O O . ARG A 1 246 ? 16.887 -8.131 17.982 1.00 65.44 246 ARG A O 1
ATOM 2034 N N . ASN A 1 247 ? 16.065 -6.983 16.240 1.00 64.81 247 ASN A N 1
ATOM 2035 C CA . ASN A 1 247 ? 14.785 -6.663 16.879 1.00 64.81 247 ASN A CA 1
ATOM 2036 C C . ASN A 1 247 ? 13.805 -7.851 16.874 1.00 64.81 247 ASN A C 1
ATOM 2038 O O . ASN A 1 247 ? 13.007 -7.959 17.800 1.00 64.81 247 ASN A O 1
ATOM 2042 N N . GLU A 1 248 ? 13.856 -8.742 15.880 1.00 61.69 248 GLU A N 1
ATOM 2043 C CA . GLU A 1 248 ? 13.094 -10.003 15.871 1.00 61.69 248 GLU A CA 1
ATOM 2044 C C . GLU A 1 248 ? 13.609 -10.990 16.928 1.00 61.69 248 GLU A C 1
ATOM 2046 O O . GLU A 1 248 ? 12.799 -11.574 17.646 1.00 61.69 248 GLU A O 1
ATOM 2051 N N . ASP A 1 249 ? 14.927 -11.088 17.123 1.00 64.62 249 ASP A N 1
ATOM 2052 C CA . ASP A 1 249 ? 15.533 -11.922 18.172 1.00 64.62 249 ASP A CA 1
ATOM 2053 C C . ASP A 1 249 ? 15.208 -11.405 19.587 1.00 64.62 249 ASP A C 1
ATOM 2055 O O . ASP A 1 249 ? 14.920 -12.187 20.497 1.00 64.62 249 ASP A O 1
ATOM 2059 N N . ALA A 1 250 ? 15.184 -10.078 19.773 1.00 59.50 250 ALA A N 1
ATOM 2060 C CA . ALA A 1 250 ? 14.766 -9.454 21.031 1.00 59.50 250 ALA A CA 1
ATOM 2061 C C . ALA A 1 250 ? 13.266 -9.660 21.313 1.00 59.50 250 ALA A C 1
ATOM 2063 O O . ALA A 1 250 ? 12.877 -9.924 22.449 1.00 59.50 250 ALA A O 1
ATOM 2064 N N . ARG A 1 251 ? 12.416 -9.605 20.278 1.00 51.34 251 ARG A N 1
ATOM 2065 C CA . ARG A 1 251 ? 10.965 -9.809 20.412 1.00 51.34 251 ARG A CA 1
ATOM 2066 C C . ARG A 1 251 ? 10.602 -11.273 20.685 1.00 51.34 251 ARG A C 1
ATOM 2068 O O . ARG A 1 251 ? 9.664 -11.527 21.434 1.00 51.34 251 ARG A O 1
ATOM 2075 N N . ASN A 1 252 ? 11.371 -12.226 20.155 1.00 52.59 252 ASN A N 1
ATOM 2076 C CA . ASN A 1 252 ? 11.197 -13.655 20.438 1.00 52.59 252 ASN A CA 1
ATOM 2077 C C . ASN A 1 252 ? 11.670 -14.083 21.838 1.00 52.59 252 ASN A C 1
ATOM 2079 O O . ASN A 1 252 ? 11.292 -15.164 22.284 1.00 52.59 252 ASN A O 1
ATOM 2083 N N . SER A 1 253 ? 12.452 -13.259 22.547 1.00 53.53 253 SER A N 1
ATOM 2084 C CA . SER A 1 253 ? 12.861 -13.552 23.931 1.00 53.53 253 SER A CA 1
ATOM 2085 C C . SER A 1 253 ? 11.869 -13.068 24.997 1.00 53.53 253 SER A C 1
ATOM 2087 O O . SER A 1 253 ? 11.905 -13.588 26.108 1.00 53.53 253 SER A O 1
ATOM 2089 N N . GLU A 1 254 ? 10.960 -12.132 24.689 1.00 50.97 254 GLU A N 1
ATOM 2090 C CA . GLU A 1 254 ? 10.021 -11.572 25.686 1.00 50.97 254 GLU A CA 1
ATOM 2091 C C . GLU A 1 254 ? 8.533 -11.905 25.471 1.00 50.97 254 GLU A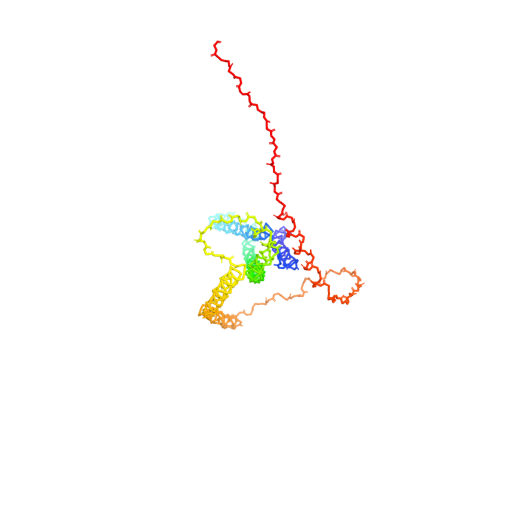 C 1
ATOM 2093 O O . GLU A 1 254 ? 7.701 -11.538 26.298 1.00 50.97 254 GLU A O 1
ATOM 2098 N N . GLY A 1 255 ? 8.144 -12.652 24.435 1.00 46.81 255 GLY A N 1
ATOM 2099 C CA . GLY A 1 255 ? 6.729 -12.998 24.282 1.00 46.81 255 GLY A CA 1
ATOM 2100 C C . GLY A 1 255 ? 6.431 -13.914 23.112 1.00 46.81 255 GLY A C 1
ATOM 2101 O O . GLY A 1 255 ? 6.067 -13.452 22.034 1.00 46.81 255 GLY A O 1
ATOM 2102 N N . GLY A 1 256 ? 6.525 -15.223 23.342 1.00 38.12 256 GLY A N 1
ATOM 2103 C CA . GLY A 1 256 ? 5.997 -16.221 22.419 1.00 38.12 256 GLY A CA 1
ATOM 2104 C C . GLY A 1 256 ? 4.474 -16.118 22.322 1.00 38.12 256 GLY A C 1
ATOM 2105 O O . GLY A 1 256 ? 3.762 -16.640 23.177 1.00 38.12 256 GLY A O 1
ATOM 2106 N N . ILE A 1 257 ? 3.980 -15.462 21.271 1.00 46.91 257 ILE A N 1
ATOM 2107 C CA . ILE A 1 257 ? 2.589 -15.565 20.818 1.00 46.91 257 ILE A CA 1
ATOM 2108 C C . ILE A 1 257 ? 2.604 -16.346 19.495 1.00 46.91 257 ILE A C 1
ATOM 2110 O O . ILE A 1 257 ? 3.364 -15.978 18.596 1.00 46.91 257 ILE A O 1
ATOM 2114 N N . PRO A 1 258 ? 1.814 -17.426 19.350 1.00 39.75 258 PRO A N 1
ATOM 2115 C CA . PRO A 1 258 ? 1.891 -18.297 18.185 1.00 39.75 258 PRO A CA 1
ATOM 2116 C C . PRO A 1 258 ? 1.426 -17.570 16.922 1.00 39.75 258 PRO A C 1
ATOM 2118 O O . PRO A 1 258 ? 0.355 -16.961 16.895 1.00 39.75 258 PRO A O 1
ATOM 2121 N N . ILE A 1 259 ? 2.214 -17.692 15.858 1.00 45.25 259 ILE A N 1
ATOM 2122 C CA . ILE A 1 259 ? 1.770 -17.421 14.490 1.00 45.25 259 ILE A CA 1
ATOM 2123 C C . ILE A 1 259 ? 0.674 -18.450 14.161 1.00 45.25 259 ILE A C 1
ATOM 2125 O O . ILE A 1 259 ? 0.894 -19.636 14.423 1.00 45.25 259 ILE A O 1
ATOM 2129 N N . PRO A 1 260 ? -0.485 -18.056 13.600 1.00 39.50 260 PRO A N 1
ATOM 2130 C CA . PRO A 1 260 ? -1.476 -19.022 13.160 1.00 39.50 260 PRO A CA 1
ATOM 2131 C C . PRO A 1 260 ? -0.874 -19.912 12.071 1.00 39.50 260 PRO A C 1
ATOM 2133 O O . PRO A 1 260 ? -0.395 -19.465 11.027 1.00 39.50 260 PRO A O 1
ATOM 2136 N N . GLU A 1 261 ? -0.864 -21.194 12.400 1.00 38.34 261 GLU A N 1
ATOM 2137 C CA . GLU A 1 261 ? -0.432 -22.311 11.589 1.00 38.34 261 GLU A CA 1
ATOM 2138 C C . GLU A 1 261 ? -1.182 -22.327 10.248 1.00 38.34 261 GLU A C 1
ATOM 2140 O O . GLU A 1 261 ? -2.399 -22.159 10.186 1.00 38.34 261 GLU A O 1
ATOM 2145 N N . LYS A 1 262 ? -0.443 -22.563 9.159 1.00 42.44 262 LYS A N 1
ATOM 2146 C CA . LYS A 1 262 ? -0.930 -22.655 7.769 1.00 42.44 262 LYS A CA 1
ATOM 2147 C C . LYS A 1 262 ? -1.906 -23.824 7.507 1.00 42.44 262 LYS A C 1
ATOM 2149 O O . LYS A 1 262 ? -2.181 -24.130 6.350 1.00 42.44 262 LYS A O 1
ATOM 2154 N N . SER A 1 263 ? -2.400 -24.506 8.538 1.00 37.56 263 SER A N 1
ATOM 2155 C CA . SER A 1 263 ? -3.138 -25.770 8.430 1.00 37.56 263 SER A CA 1
ATOM 2156 C C . SER A 1 263 ? -4.665 -25.634 8.459 1.00 37.56 263 SER A C 1
ATOM 2158 O O . SER A 1 263 ? -5.346 -26.617 8.201 1.00 37.56 263 SER A O 1
ATOM 2160 N N . ALA A 1 264 ? -5.233 -24.445 8.694 1.00 38.31 264 ALA A N 1
ATOM 2161 C CA . ALA A 1 264 ? -6.681 -24.316 8.913 1.00 38.31 264 ALA A CA 1
ATOM 2162 C C . ALA A 1 264 ? -7.529 -23.880 7.696 1.00 38.31 264 ALA A C 1
ATOM 2164 O O . ALA A 1 264 ? -8.740 -23.739 7.838 1.00 38.31 264 ALA A O 1
ATOM 2165 N N . PHE A 1 265 ? -6.951 -23.668 6.507 1.00 38.78 265 PHE A N 1
ATOM 2166 C CA . PHE A 1 265 ? -7.709 -23.165 5.341 1.00 38.78 265 PHE A CA 1
ATOM 2167 C C . PHE A 1 265 ? -7.461 -23.951 4.047 1.00 38.78 265 PHE A C 1
ATOM 2169 O O . PHE A 1 265 ? -7.401 -23.396 2.952 1.00 38.78 265 PHE A O 1
ATOM 2176 N N . ARG A 1 266 ? -7.278 -25.268 4.151 1.00 39.62 266 ARG A N 1
ATOM 2177 C CA . ARG A 1 266 ? -7.135 -26.124 2.972 1.00 39.62 266 ARG A CA 1
ATOM 2178 C C . ARG A 1 266 ? -7.999 -27.364 3.127 1.00 39.62 266 ARG A C 1
ATOM 2180 O O . ARG A 1 266 ? -7.486 -28.393 3.517 1.00 39.62 266 ARG A O 1
ATOM 2187 N N . ASP A 1 267 ? -9.281 -27.226 2.797 1.00 31.06 267 ASP A N 1
ATOM 2188 C CA . ASP A 1 267 ? -10.151 -28.334 2.396 1.00 31.06 267 ASP A CA 1
ATOM 2189 C C . ASP A 1 267 ? -11.311 -27.798 1.548 1.00 31.06 267 ASP A C 1
ATOM 2191 O O . ASP A 1 267 ? -12.407 -27.502 2.020 1.00 31.06 267 ASP A O 1
ATOM 2195 N N . THR A 1 268 ? -11.073 -27.658 0.246 1.00 38.06 268 THR A N 1
ATOM 2196 C CA . THR A 1 268 ? -12.141 -27.814 -0.748 1.00 38.06 268 THR A CA 1
ATOM 2197 C C . THR A 1 268 ? -11.525 -28.380 -2.022 1.00 38.06 268 THR A C 1
ATOM 2199 O O . THR A 1 268 ? -10.918 -27.678 -2.826 1.00 38.06 268 THR A O 1
ATOM 2202 N N . HIS A 1 269 ? -11.623 -29.701 -2.152 1.00 30.33 269 HIS A N 1
ATOM 2203 C CA . HIS A 1 269 ? -11.246 -30.456 -3.337 1.00 30.33 269 HIS A CA 1
ATOM 2204 C C . HIS A 1 269 ? -12.184 -30.129 -4.505 1.00 30.33 269 HIS A C 1
ATOM 2206 O O . HIS A 1 269 ? -13.377 -30.410 -4.428 1.00 30.33 269 HIS A O 1
ATOM 2212 N N . ILE A 1 270 ? -11.631 -29.643 -5.617 1.00 31.59 270 ILE A N 1
ATOM 2213 C CA . ILE A 1 270 ? -12.191 -29.855 -6.958 1.00 31.59 270 ILE A CA 1
ATOM 2214 C C . ILE A 1 270 ? -11.025 -30.265 -7.856 1.00 31.59 270 ILE A C 1
ATOM 2216 O O . ILE A 1 270 ? -10.102 -29.489 -8.092 1.00 31.59 270 ILE A O 1
ATOM 2220 N N . GLY A 1 271 ? -11.040 -31.523 -8.295 1.00 30.34 271 GLY A N 1
ATOM 2221 C CA . GLY A 1 271 ? -10.082 -32.057 -9.253 1.00 30.34 271 GLY A CA 1
ATOM 2222 C C . GLY A 1 271 ? -10.547 -31.820 -10.683 1.00 30.34 271 GLY A C 1
ATOM 2223 O O . GLY A 1 271 ? -11.707 -32.079 -10.983 1.00 30.34 271 GLY A O 1
ATOM 2224 N N . VAL A 1 272 ? -9.629 -31.402 -11.557 1.00 28.86 272 VAL A N 1
ATOM 2225 C CA . VAL A 1 272 ? -9.716 -31.604 -13.010 1.00 28.86 272 VAL A CA 1
ATOM 2226 C C . VAL A 1 272 ? -8.298 -31.803 -13.569 1.00 28.86 272 VAL A C 1
ATOM 2228 O O . VAL A 1 272 ? -7.431 -30.945 -13.467 1.00 28.86 272 VAL A O 1
ATOM 2231 N N . THR A 1 273 ? -8.123 -33.014 -14.084 1.00 29.22 273 THR A N 1
ATOM 2232 C CA . THR A 1 273 ? -7.165 -33.607 -15.033 1.00 29.22 273 THR A CA 1
ATOM 2233 C C . THR A 1 273 ? -6.115 -32.742 -15.752 1.00 29.22 273 THR A C 1
ATOM 2235 O O . THR A 1 273 ? -6.439 -31.861 -16.543 1.00 29.22 273 THR A O 1
ATOM 2238 N N . ASP A 1 274 ? -4.859 -33.147 -15.546 1.00 29.45 274 ASP A N 1
ATOM 2239 C CA . ASP A 1 274 ? -3.809 -33.504 -16.519 1.00 29.45 274 ASP A CA 1
ATOM 2240 C C . ASP A 1 274 ? -4.063 -33.230 -18.019 1.00 29.45 274 ASP A C 1
ATOM 2242 O O . ASP A 1 274 ? -4.997 -33.790 -18.599 1.00 29.45 274 ASP A O 1
ATOM 2246 N N . SER A 1 275 ? -3.180 -32.441 -18.656 1.00 26.67 275 SER A N 1
ATOM 2247 C CA . SER A 1 275 ? -2.675 -32.653 -20.028 1.00 26.67 275 SER A CA 1
ATOM 2248 C C . SER A 1 275 ? -1.683 -31.566 -20.488 1.00 26.67 275 SER A C 1
ATOM 2250 O O . SER A 1 275 ? -2.055 -30.410 -20.664 1.00 26.67 275 SER A O 1
ATOM 2252 N N . LYS A 1 276 ? -0.487 -32.040 -20.859 1.00 26.95 276 LYS A N 1
ATOM 2253 C CA . LYS A 1 276 ? 0.363 -31.620 -21.996 1.00 26.95 276 LYS A CA 1
ATOM 2254 C C . LYS A 1 276 ? 1.178 -30.318 -21.922 1.00 26.95 276 LYS A C 1
ATOM 2256 O O . LYS A 1 276 ? 0.729 -29.225 -22.245 1.00 26.95 276 LYS A O 1
ATOM 2261 N N . GLU A 1 277 ? 2.460 -30.553 -21.663 1.00 38.12 277 GLU A N 1
ATOM 2262 C CA . GLU A 1 277 ? 3.635 -29.890 -22.241 1.00 38.12 277 GLU A CA 1
ATOM 2263 C C . GLU A 1 277 ? 3.499 -29.642 -23.761 1.00 38.12 277 GLU A C 1
ATOM 2265 O O . GLU A 1 277 ? 2.900 -30.457 -24.476 1.00 38.12 277 GLU A O 1
ATOM 2270 N N . PRO A 1 278 ? 4.085 -28.543 -24.269 1.00 36.62 278 PRO A N 1
ATOM 2271 C CA . PRO A 1 278 ? 5.014 -28.758 -25.372 1.00 36.62 278 PRO A CA 1
ATOM 2272 C C . PRO A 1 278 ? 6.331 -27.977 -25.268 1.00 36.62 278 PRO A C 1
ATOM 2274 O O . PRO A 1 278 ? 6.390 -26.782 -24.977 1.00 36.62 278 PRO A O 1
ATOM 2277 N N . GLU A 1 279 ? 7.368 -28.739 -25.602 1.00 31.67 279 GLU A N 1
ATOM 2278 C CA . GLU A 1 279 ? 8.616 -28.395 -26.274 1.00 31.67 279 GLU A CA 1
ATOM 2279 C C . GLU A 1 279 ? 8.595 -27.198 -27.248 1.00 31.67 279 GLU A C 1
ATOM 2281 O O . GLU A 1 279 ? 7.649 -26.987 -28.001 1.00 31.67 279 GLU A O 1
ATOM 2286 N N . ASN A 1 280 ? 9.775 -26.564 -27.312 1.00 35.88 280 ASN A N 1
ATOM 2287 C CA . ASN A 1 280 ? 10.424 -25.900 -28.452 1.00 35.88 280 ASN A CA 1
ATOM 2288 C C . ASN A 1 280 ? 9.706 -24.752 -29.181 1.00 35.88 280 ASN A C 1
ATOM 2290 O O . ASN A 1 280 ? 8.764 -24.949 -29.942 1.00 35.88 280 ASN A O 1
ATOM 2294 N N . LEU A 1 281 ? 10.330 -23.568 -29.131 1.00 35.34 281 LEU A N 1
ATOM 2295 C CA . LEU A 1 281 ? 10.284 -22.621 -30.245 1.00 35.34 281 LEU A CA 1
ATOM 2296 C C . LEU A 1 281 ? 11.618 -21.886 -30.388 1.00 35.34 281 LEU A C 1
ATOM 2298 O O . LEU A 1 281 ? 11.943 -20.932 -29.680 1.00 35.34 281 LEU A O 1
ATOM 2302 N N . ASP A 1 282 ? 12.381 -22.423 -31.332 1.00 36.00 282 ASP A N 1
ATOM 2303 C CA . ASP A 1 282 ? 13.620 -21.920 -31.892 1.00 36.00 282 ASP A CA 1
ATOM 2304 C C . ASP A 1 282 ? 13.325 -20.804 -32.926 1.00 36.00 282 ASP A C 1
ATOM 2306 O O . ASP A 1 282 ? 12.330 -20.827 -33.648 1.00 36.00 282 ASP A O 1
ATOM 2310 N N . GLN A 1 283 ? 14.233 -19.832 -33.004 1.00 39.09 283 GLN A N 1
ATOM 2311 C CA . GLN A 1 283 ? 14.715 -19.181 -34.238 1.00 39.09 283 GLN A CA 1
ATOM 2312 C C . GLN A 1 283 ? 13.807 -18.450 -35.266 1.00 39.09 283 GLN A C 1
ATOM 2314 O O . GLN A 1 283 ? 14.309 -18.120 -36.339 1.00 39.09 283 GLN A O 1
ATOM 2319 N N . GLU A 1 284 ? 12.577 -18.012 -34.978 1.00 37.00 284 GLU A N 1
ATOM 2320 C CA . GLU A 1 284 ? 11.816 -17.159 -35.941 1.00 37.00 284 GLU A CA 1
ATOM 2321 C C . GLU A 1 284 ? 11.878 -15.625 -35.705 1.00 37.00 284 GLU A C 1
ATOM 2323 O O . GLU A 1 284 ? 11.232 -14.834 -36.397 1.00 37.00 284 GLU A O 1
ATOM 2328 N N . GLY A 1 285 ? 12.704 -15.147 -34.768 1.00 35.16 285 GLY A N 1
ATOM 2329 C CA . GLY A 1 285 ? 12.733 -13.728 -34.369 1.00 35.16 285 GLY A CA 1
ATOM 2330 C C . GLY A 1 285 ? 13.513 -12.762 -35.277 1.00 35.16 285 GLY A C 1
ATOM 2331 O O . GLY A 1 285 ? 13.267 -11.557 -35.232 1.00 35.16 285 GLY A O 1
ATOM 2332 N N . LEU A 1 286 ? 14.443 -13.245 -36.111 1.00 34.03 286 LEU A N 1
ATOM 2333 C CA . LEU A 1 286 ? 15.385 -12.363 -36.824 1.00 34.03 286 LEU A CA 1
ATOM 2334 C C . LEU A 1 286 ? 14.922 -11.944 -38.233 1.00 34.03 286 LEU A C 1
ATOM 2336 O O . LEU A 1 286 ? 15.298 -10.875 -38.710 1.00 34.03 286 LEU A O 1
ATOM 2340 N N . HIS A 1 287 ? 14.058 -12.732 -38.882 1.00 40.00 287 HIS A N 1
ATOM 2341 C CA . HIS A 1 287 ? 13.560 -12.437 -40.235 1.00 40.00 287 HIS A CA 1
ATOM 2342 C C . HIS A 1 287 ? 12.310 -11.534 -40.264 1.00 40.00 287 HIS A C 1
ATOM 2344 O O . HIS A 1 287 ? 12.008 -10.945 -41.303 1.00 40.00 287 HIS A O 1
ATOM 2350 N N . SER A 1 288 ? 11.599 -11.353 -39.140 1.00 41.66 288 SER A N 1
ATOM 2351 C CA . SER A 1 288 ? 10.430 -10.451 -39.088 1.00 41.66 288 SER A CA 1
ATOM 2352 C C . SER A 1 288 ? 10.805 -8.973 -38.880 1.00 41.66 288 SER A C 1
ATOM 2354 O O . SER A 1 288 ? 10.048 -8.075 -39.265 1.00 41.66 288 SER A O 1
ATOM 2356 N N . TRP A 1 289 ? 12.000 -8.705 -38.338 1.00 37.16 289 TRP A N 1
ATOM 2357 C CA . TRP A 1 289 ? 12.470 -7.347 -38.046 1.00 37.16 289 TRP A CA 1
ATOM 2358 C C . TRP A 1 289 ? 12.864 -6.571 -39.311 1.00 37.16 289 TRP A C 1
ATOM 2360 O O . TRP A 1 289 ? 12.557 -5.386 -39.431 1.00 37.16 289 TRP A O 1
ATOM 2370 N N . THR A 1 290 ? 13.456 -7.231 -40.310 1.00 47.66 290 THR A N 1
ATOM 2371 C CA . THR A 1 290 ? 13.876 -6.579 -41.566 1.00 47.66 290 THR A CA 1
ATOM 2372 C C . THR A 1 290 ? 12.686 -6.183 -42.448 1.00 47.66 290 THR A C 1
ATOM 2374 O O . THR A 1 290 ? 12.680 -5.098 -43.032 1.00 47.66 290 THR A O 1
ATOM 2377 N N . ASN A 1 291 ? 11.622 -6.992 -42.465 1.00 40.34 291 ASN A N 1
ATOM 2378 C CA . ASN A 1 291 ? 10.416 -6.710 -43.249 1.00 40.34 291 ASN A CA 1
ATOM 2379 C C . ASN A 1 291 ? 9.522 -5.616 -42.632 1.00 40.34 291 ASN A C 1
ATOM 2381 O O . ASN A 1 291 ? 8.861 -4.881 -43.369 1.00 40.34 291 ASN A O 1
ATOM 2385 N N . ARG A 1 292 ? 9.523 -5.430 -41.300 1.00 46.06 292 ARG A N 1
ATOM 2386 C CA . ARG A 1 292 ? 8.751 -4.344 -40.654 1.00 46.06 292 ARG A CA 1
ATOM 2387 C C . ARG A 1 292 ? 9.405 -2.968 -40.769 1.00 46.06 292 ARG A C 1
ATOM 2389 O O . ARG A 1 292 ? 8.685 -1.976 -40.872 1.00 46.06 292 ARG A O 1
ATOM 2396 N N . VAL A 1 293 ? 10.736 -2.891 -40.820 1.00 44.81 293 VAL A N 1
ATOM 2397 C CA . VAL A 1 293 ? 11.450 -1.608 -40.971 1.00 44.81 293 VAL A CA 1
ATOM 2398 C C . VAL A 1 293 ? 11.282 -1.033 -42.388 1.00 44.81 293 VAL A C 1
ATOM 2400 O O . VAL A 1 293 ? 11.115 0.177 -42.539 1.00 44.81 293 VAL A O 1
ATOM 2403 N N . SER A 1 294 ? 11.194 -1.883 -43.419 1.00 46.25 294 SER A N 1
ATOM 2404 C CA . SER A 1 294 ? 10.934 -1.447 -44.803 1.00 46.25 294 SER A CA 1
ATOM 2405 C C . SER A 1 294 ? 9.543 -0.809 -44.972 1.00 46.25 294 SER A C 1
ATOM 2407 O O . SER A 1 294 ? 9.408 0.255 -45.576 1.00 46.25 294 SER A O 1
ATOM 2409 N N . HIS A 1 295 ? 8.510 -1.389 -44.350 1.00 42.00 295 HIS A N 1
ATOM 2410 C CA . HIS A 1 295 ? 7.121 -0.956 -44.536 1.00 42.00 295 HIS A CA 1
ATOM 2411 C C . HIS A 1 295 ? 6.768 0.364 -43.813 1.00 42.00 295 HIS A C 1
ATOM 2413 O O . HIS A 1 295 ? 5.828 1.060 -44.207 1.00 42.00 295 HIS A O 1
ATOM 2419 N N . ILE A 1 296 ? 7.518 0.738 -42.768 1.00 49.44 296 ILE A N 1
ATOM 2420 C CA . ILE A 1 296 ? 7.366 2.037 -42.084 1.00 49.44 296 ILE A CA 1
ATOM 2421 C C . ILE A 1 296 ? 8.024 3.158 -42.904 1.00 49.44 296 ILE A C 1
ATOM 2423 O O . ILE A 1 296 ? 7.462 4.249 -43.017 1.00 49.44 296 ILE A O 1
ATOM 2427 N N . PHE A 1 297 ? 9.150 2.879 -43.566 1.00 38.97 297 PHE A N 1
ATOM 2428 C CA . PHE A 1 297 ? 9.857 3.870 -44.381 1.00 38.97 297 PHE A CA 1
ATOM 2429 C C . PHE A 1 297 ? 9.081 4.275 -45.648 1.00 38.97 297 PHE A C 1
ATOM 2431 O O . PHE A 1 297 ? 9.076 5.448 -46.017 1.00 38.97 297 PHE A O 1
ATOM 2438 N N . THR A 1 298 ? 8.341 3.355 -46.279 1.00 47.81 298 THR A N 1
ATOM 2439 C CA . THR A 1 298 ? 7.570 3.659 -47.504 1.00 47.81 298 THR A CA 1
ATOM 2440 C C . THR A 1 298 ? 6.288 4.463 -47.244 1.00 47.81 298 THR A C 1
ATOM 2442 O O . THR A 1 298 ? 5.788 5.133 -48.147 1.00 47.81 298 THR A O 1
ATOM 2445 N N . LYS A 1 299 ? 5.737 4.438 -46.020 1.00 44.88 299 LYS A N 1
ATOM 2446 C CA . LYS A 1 299 ? 4.504 5.177 -45.679 1.00 44.88 299 LYS A CA 1
ATOM 2447 C C . LYS A 1 299 ? 4.746 6.630 -45.264 1.00 44.88 299 LYS A C 1
ATOM 2449 O O . LYS A 1 299 ? 3.871 7.460 -45.496 1.00 44.88 299 LYS A O 1
ATOM 2454 N N . CYS A 1 300 ? 5.912 6.951 -44.702 1.00 41.97 300 CYS A N 1
ATOM 2455 C CA . CYS A 1 300 ? 6.221 8.312 -44.246 1.00 41.97 300 CYS A CA 1
ATOM 2456 C C . CYS A 1 300 ? 6.771 9.235 -45.348 1.00 41.97 300 CYS A C 1
ATOM 2458 O O . CYS A 1 300 ? 6.759 10.449 -45.174 1.00 41.97 300 CYS A O 1
ATOM 2460 N N . PHE A 1 301 ? 7.191 8.695 -46.497 1.00 40.00 301 PHE A N 1
ATOM 2461 C CA . PHE A 1 301 ? 7.788 9.461 -47.599 1.00 40.00 301 PHE A CA 1
ATOM 2462 C C . PHE A 1 301 ? 6.967 9.348 -48.897 1.00 40.00 301 PHE A C 1
ATOM 2464 O O . PHE A 1 301 ? 7.465 8.965 -49.952 1.00 40.00 301 PHE A O 1
ATOM 2471 N N . ARG A 1 302 ? 5.670 9.678 -48.837 1.00 36.91 302 ARG A N 1
ATOM 2472 C CA . ARG A 1 302 ? 4.868 9.928 -50.047 1.00 36.91 302 ARG A CA 1
ATOM 2473 C C . ARG A 1 302 ? 4.848 11.445 -50.309 1.00 36.91 302 ARG A C 1
ATOM 2475 O O . ARG A 1 302 ? 4.230 12.163 -49.521 1.00 36.91 302 ARG A O 1
ATOM 2482 N N . PRO A 1 303 ? 5.499 11.961 -51.369 1.00 37.00 303 PRO A N 1
ATOM 2483 C CA . PRO A 1 303 ? 5.471 13.388 -51.671 1.00 37.00 303 PRO A CA 1
ATOM 2484 C C . PRO A 1 303 ? 4.050 13.821 -52.055 1.00 37.00 303 PRO A C 1
ATOM 2486 O O . PRO A 1 303 ? 3.377 13.191 -52.873 1.00 37.00 303 PRO A O 1
ATOM 2489 N N . ARG A 1 304 ? 3.579 14.895 -51.418 1.00 39.19 304 ARG A N 1
ATOM 2490 C CA . ARG A 1 304 ? 2.269 15.506 -51.651 1.00 39.19 304 ARG A CA 1
ATOM 2491 C C . ARG A 1 304 ? 2.362 16.414 -52.883 1.00 39.19 304 ARG A C 1
ATOM 2493 O O . ARG A 1 304 ? 2.641 17.596 -52.738 1.00 39.19 304 ARG A O 1
ATOM 2500 N N . ASN A 1 305 ? 2.113 15.871 -54.074 1.00 44.03 305 ASN A N 1
ATOM 2501 C CA . ASN A 1 305 ? 1.795 16.691 -55.245 1.00 44.03 305 ASN A CA 1
ATOM 2502 C C . ASN A 1 305 ? 0.367 17.234 -55.095 1.00 44.03 305 ASN A C 1
ATOM 2504 O O . ASN A 1 305 ? -0.590 16.462 -55.032 1.00 44.03 305 ASN A O 1
ATOM 2508 N N . LYS A 1 306 ? 0.240 18.559 -55.023 1.00 38.56 306 LYS A N 1
ATOM 2509 C CA . LYS A 1 306 ? -0.993 19.295 -55.310 1.00 38.56 306 LYS A CA 1
ATOM 2510 C C . LYS A 1 306 ? -0.611 20.568 -56.057 1.00 38.56 306 LYS A C 1
ATOM 2512 O O . LYS A 1 306 ? -0.384 21.605 -55.445 1.00 38.56 306 LYS A O 1
ATOM 2517 N N . GLU A 1 307 ? -0.550 20.457 -57.372 1.00 45.25 307 GLU A N 1
ATOM 2518 C CA . GLU A 1 307 ? -1.001 21.536 -58.237 1.00 45.25 307 GLU A CA 1
ATOM 2519 C C . GLU A 1 307 ? -2.400 21.130 -58.693 1.00 45.25 307 GLU A C 1
ATOM 2521 O O . GLU A 1 307 ? -2.569 20.042 -59.234 1.00 45.25 307 GLU A O 1
ATOM 2526 N N . ASP A 1 308 ? -3.394 21.966 -58.409 1.00 44.62 308 ASP A N 1
ATOM 2527 C CA . ASP A 1 308 ? -4.595 22.050 -59.231 1.00 44.62 308 ASP A CA 1
ATOM 2528 C C . ASP A 1 308 ? -5.089 23.508 -59.243 1.00 44.62 308 ASP A C 1
ATOM 2530 O O . ASP A 1 308 ? -4.896 24.231 -58.256 1.00 44.62 308 ASP A O 1
ATOM 2534 N N . PRO A 1 309 ? -5.676 23.967 -60.360 1.00 46.50 309 PRO A N 1
ATOM 2535 C CA . PRO A 1 309 ? -5.861 25.374 -60.665 1.00 46.50 309 PRO A CA 1
ATOM 2536 C C . PRO A 1 309 ? -7.282 25.873 -60.359 1.00 46.50 309 PRO A C 1
ATOM 2538 O O . PRO A 1 309 ? -8.265 25.181 -60.591 1.00 46.50 309 PRO A O 1
ATOM 2541 N N . GLY A 1 310 ? -7.377 27.154 -60.002 1.00 35.50 310 GLY A N 1
ATOM 2542 C CA . GLY A 1 310 ? -8.440 28.028 -60.502 1.00 35.50 310 GLY A CA 1
ATOM 2543 C C . GLY A 1 310 ? -9.762 28.141 -59.726 1.00 35.50 310 GLY A C 1
ATOM 2544 O O . GLY A 1 310 ? -10.347 27.171 -59.266 1.00 35.50 310 GLY A O 1
ATOM 2545 N N . LEU A 1 311 ? -10.261 29.384 -59.788 1.00 40.19 311 LEU A N 1
ATOM 2546 C CA . LEU A 1 311 ? -11.649 29.859 -59.678 1.00 40.19 311 LEU A CA 1
ATOM 2547 C C . LEU A 1 311 ? -12.197 30.260 -58.293 1.00 40.19 311 LEU A C 1
ATOM 2549 O O . LEU A 1 311 ? -12.562 29.423 -57.485 1.00 40.19 311 LEU A O 1
ATOM 2553 N N . GLU A 1 312 ? -12.297 31.579 -58.074 1.00 43.03 312 GLU A N 1
ATOM 2554 C CA . GLU A 1 312 ? -13.542 32.375 -57.898 1.00 43.03 312 GLU A CA 1
ATOM 2555 C C . GLU A 1 312 ? -13.143 33.768 -57.356 1.00 43.03 312 GLU A C 1
ATOM 2557 O O . GLU A 1 312 ? -12.625 33.903 -56.255 1.00 43.03 312 GLU A O 1
ATOM 2562 N N . ARG A 1 313 ? -13.067 34.832 -58.168 1.00 42.66 313 ARG A N 1
ATOM 2563 C CA . ARG A 1 313 ? -14.152 35.678 -58.711 1.00 42.66 313 ARG A CA 1
ATOM 2564 C C . ARG A 1 313 ? -15.081 36.256 -57.624 1.00 42.66 313 ARG A C 1
ATOM 2566 O O . ARG A 1 313 ? -16.218 35.838 -57.476 1.00 42.66 313 ARG A O 1
ATOM 2573 N N . GLY A 1 314 ? -14.586 37.263 -56.900 1.00 40.56 314 GLY A N 1
ATOM 2574 C CA . GLY A 1 314 ? -15.397 38.124 -56.036 1.00 40.56 314 GLY A CA 1
ATOM 2575 C C . GLY A 1 314 ? -16.086 39.231 -56.837 1.00 40.56 314 GLY A C 1
ATOM 2576 O O . GLY A 1 314 ? -15.423 40.113 -57.384 1.00 40.56 314 GLY A O 1
ATOM 2577 N N . GLU A 1 315 ? -17.414 39.162 -56.905 1.00 52.16 315 GLU A N 1
ATOM 2578 C CA . GLU A 1 315 ? -18.291 40.209 -57.424 1.00 52.16 315 GLU A CA 1
ATOM 2579 C C . GLU A 1 315 ? -18.332 41.444 -56.512 1.00 52.16 315 GLU A C 1
ATOM 2581 O O . GLU A 1 315 ? -18.504 41.374 -55.295 1.00 52.16 315 GLU A O 1
ATOM 2586 N N . LEU A 1 316 ? -18.252 42.599 -57.168 1.00 53.81 316 LEU A N 1
ATOM 2587 C CA . LEU A 1 316 ? -18.629 43.920 -56.688 1.00 53.81 316 LEU A CA 1
ATOM 2588 C C . LEU A 1 316 ? -20.150 44.090 -56.782 1.00 53.81 316 LEU A C 1
ATOM 2590 O O . LEU A 1 316 ? -20.671 44.166 -57.892 1.00 53.81 316 LEU A O 1
ATOM 2594 N N . ARG A 1 317 ? -20.851 44.289 -55.656 1.00 49.00 317 ARG A N 1
ATOM 2595 C CA . ARG A 1 317 ? -22.103 45.072 -55.656 1.00 49.00 317 ARG A CA 1
ATOM 2596 C C . ARG A 1 317 ? -22.481 45.628 -54.277 1.00 49.00 317 ARG A C 1
ATOM 2598 O O . ARG A 1 317 ? -23.157 44.981 -53.487 1.00 49.00 317 ARG A O 1
ATOM 2605 N N . LYS A 1 318 ? -22.103 46.887 -54.036 1.00 53.50 318 LYS A N 1
ATOM 2606 C CA . LYS A 1 318 ? -22.862 47.858 -53.227 1.00 53.50 318 LYS A CA 1
ATOM 2607 C C . LYS A 1 318 ? -22.700 49.252 -53.842 1.00 53.50 318 LYS A C 1
ATOM 2609 O O . LYS A 1 318 ? -21.794 49.991 -53.468 1.00 53.50 318 LYS A O 1
ATOM 2614 N N . ARG A 1 319 ? -23.569 49.579 -54.794 1.00 51.62 319 ARG A N 1
ATOM 2615 C CA . ARG A 1 319 ? -24.408 50.786 -54.849 1.00 51.62 319 ARG A CA 1
ATOM 2616 C C . ARG A 1 319 ? -25.480 50.580 -55.909 1.00 51.62 319 ARG A C 1
ATOM 2618 O O . ARG A 1 319 ? -25.166 49.912 -56.919 1.00 51.62 319 ARG A O 1
#